Protein AF-A0A6C0HQ20-F1 (afdb_monomer_lite)

pLDDT: mean 81.72, std 22.56, range [28.77, 98.88]

Sequence (302 aa):
MTKITQNSILTSFTATTRLIIRKCNPKLLNVNNTPVKNVFDSSWETRLKELSATNFNYHPNKRNLKECRTIQLSEIATRNGNNWDLIGNQTIAACCLLIIPPGQFLLIGSGGLTLTNKGTITNNGNIINYGTITNNSGGTITNNGNIDNNSGTGGIYNNPGGTINNNGTIGNYIILSNIGFINIPLGGSIYNTATGSITNLSGGNIYINGGFINNASGATIVNNSGGLIYNSGGNITNNVGGNITNNVGGTIYIYAGGNITNKSSIANNSVIYNGGVACGTGNITGTGTINVAAVSGCPNPK

Radius of gyration: 25.72 Å; chains: 1; bounding box: 44×55×88 Å

Foldseek 3Di:
DDDDDPVVVQPPDDPVNLVVCCVPPVVQADPVSGGDPPPDDPVVVVVVVVVVCVVPPDDVPDPDDPDQEEDELVNQFDDDPQAGEGPAAEEQAANYEYEAAASGEYEQDQPQHEYEFQYEYEYPYEYEDQHEYEFEANGEYEACEEYEQAHHPYGYAQYDNGEYEFLAEYEFQAEDEFLYEYEAAANGEYEQDQHGEYEFEANGEYEYHNGEYEFYANGEYEFDANGEYEFANHEYEQAANGEYEDAANGEYEFANNYEYEHAEEYHYNYAYEAEDPVGHGGYYDYDYDYPDDHDYDDDDDD

Structure (mmCIF, N/CA/C/O backbone):
data_AF-A0A6C0HQ20-F1
#
_entry.id   AF-A0A6C0HQ20-F1
#
loop_
_atom_site.group_PDB
_atom_site.id
_atom_site.type_symbol
_atom_site.label_atom_id
_atom_site.label_alt_id
_atom_site.label_comp_id
_atom_site.label_asym_id
_atom_site.label_entity_id
_atom_site.label_seq_id
_atom_site.pdbx_PDB_ins_code
_atom_site.Cartn_x
_atom_site.Cartn_y
_atom_site.Cartn_z
_atom_site.occupancy
_atom_site.B_iso_or_equiv
_atom_site.auth_seq_id
_atom_site.auth_comp_id
_atom_site.auth_asym_id
_atom_site.auth_atom_id
_atom_site.pdbx_PDB_model_num
ATOM 1 N N . MET A 1 1 ? -13.199 -27.230 62.596 1.00 37.38 1 MET A N 1
ATOM 2 C CA . MET A 1 1 ? -12.650 -26.706 61.326 1.00 37.38 1 MET A CA 1
ATOM 3 C C . MET A 1 1 ? -11.627 -27.697 60.804 1.00 37.38 1 MET A C 1
ATOM 5 O O . MET A 1 1 ? -10.654 -27.985 61.489 1.00 37.38 1 MET A O 1
ATOM 9 N N . THR A 1 2 ? -11.929 -28.317 59.672 1.00 29.33 2 THR A N 1
ATOM 10 C CA . THR A 1 2 ? -11.265 -29.518 59.155 1.00 29.33 2 THR A CA 1
ATOM 11 C C . THR A 1 2 ? -9.867 -29.194 58.621 1.00 29.33 2 THR A C 1
ATOM 13 O O . THR A 1 2 ? -9.713 -28.302 57.790 1.00 29.33 2 THR A O 1
ATOM 16 N N . LYS A 1 3 ? -8.843 -29.916 59.100 1.00 29.25 3 LYS A N 1
ATOM 17 C CA . LYS A 1 3 ? -7.463 -29.866 58.589 1.00 29.25 3 LYS A CA 1
ATOM 18 C C . LYS A 1 3 ? -7.445 -30.387 57.149 1.00 29.25 3 LYS A C 1
ATOM 20 O O . LYS A 1 3 ? -7.613 -31.583 56.927 1.00 29.25 3 LYS A O 1
ATOM 25 N N . ILE A 1 4 ? -7.224 -29.499 56.186 1.00 28.77 4 ILE A N 1
ATOM 26 C CA . ILE A 1 4 ? -6.934 -29.875 54.801 1.00 28.77 4 ILE A CA 1
ATOM 27 C C . ILE A 1 4 ? -5.463 -30.314 54.752 1.00 28.77 4 ILE A C 1
ATOM 29 O O . ILE A 1 4 ? -4.562 -29.526 55.032 1.00 28.77 4 ILE A O 1
ATOM 33 N N . THR A 1 5 ? -5.206 -31.592 54.473 1.00 34.00 5 THR A N 1
ATOM 34 C CA . THR A 1 5 ? -3.851 -32.152 54.343 1.00 34.00 5 THR A CA 1
ATOM 35 C C . THR A 1 5 ? -3.289 -31.897 52.937 1.00 34.00 5 THR A C 1
ATOM 37 O O . THR A 1 5 ? -4.018 -31.973 51.944 1.00 34.00 5 THR A O 1
ATOM 40 N N . GLN A 1 6 ? -1.976 -31.630 52.845 1.00 35.94 6 GLN A N 1
ATOM 41 C CA . GLN A 1 6 ? -1.214 -31.280 51.625 1.00 35.94 6 GLN A CA 1
ATOM 42 C C . GLN A 1 6 ? -1.425 -32.212 50.412 1.00 35.94 6 GLN A C 1
ATOM 44 O O . GLN A 1 6 ? -1.190 -31.805 49.278 1.00 35.94 6 GLN A O 1
ATOM 49 N N . ASN A 1 7 ? -1.913 -33.441 50.608 1.00 35.44 7 ASN A N 1
ATOM 50 C CA . ASN A 1 7 ? -2.230 -34.359 49.508 1.00 35.44 7 ASN A CA 1
ATOM 51 C C . ASN A 1 7 ? -3.457 -33.944 48.675 1.00 35.44 7 ASN A C 1
ATOM 53 O O . ASN A 1 7 ? -3.584 -34.386 47.537 1.00 35.44 7 ASN A O 1
ATOM 57 N N . SER A 1 8 ? -4.340 -33.091 49.197 1.00 38.66 8 SER A N 1
ATOM 58 C CA . SER A 1 8 ? -5.548 -32.635 48.485 1.00 38.66 8 SER A CA 1
ATOM 59 C C . SER A 1 8 ? -5.296 -31.510 47.468 1.00 38.66 8 SER A C 1
ATOM 61 O O . SER A 1 8 ? -6.151 -31.234 46.632 1.00 38.66 8 SER A O 1
ATOM 63 N N . ILE A 1 9 ? -4.111 -30.889 47.500 1.00 41.41 9 ILE A N 1
ATOM 64 C CA . ILE A 1 9 ? -3.737 -29.761 46.628 1.00 41.41 9 ILE A CA 1
ATOM 65 C C . ILE A 1 9 ? -3.052 -30.256 45.337 1.00 41.41 9 ILE A C 1
ATOM 67 O O . ILE A 1 9 ? -3.075 -29.591 44.307 1.00 41.41 9 ILE A O 1
ATOM 71 N N . LEU A 1 10 ? -2.488 -31.470 45.341 1.00 40.34 10 LEU A N 1
ATOM 72 C CA . LEU A 1 10 ? -1.752 -32.033 44.199 1.00 40.34 10 LEU A CA 1
ATOM 73 C C . LEU A 1 10 ? -2.652 -32.607 43.089 1.00 40.34 10 LEU A C 1
ATOM 75 O O . LEU A 1 10 ? -2.209 -32.732 41.946 1.00 40.34 10 LEU A O 1
ATOM 79 N N . THR A 1 11 ? -3.910 -32.930 43.390 1.00 43.12 11 THR A N 1
ATOM 80 C CA . THR A 1 11 ? -4.875 -33.481 42.422 1.00 43.12 11 THR A CA 1
ATOM 81 C C . THR A 1 11 ? -5.750 -32.423 41.743 1.00 43.12 11 THR A C 1
ATOM 83 O O . THR A 1 11 ? -6.450 -32.754 40.789 1.00 43.12 11 THR A O 1
ATOM 86 N N . SER A 1 12 ? -5.691 -31.152 42.158 1.00 44.78 12 SER A N 1
ATOM 87 C CA . SER A 1 12 ? -6.591 -30.087 41.680 1.00 44.78 12 SER A CA 1
ATOM 88 C C . SER A 1 12 ? -6.078 -29.293 40.468 1.00 44.78 12 SER A C 1
ATOM 90 O O . SER A 1 12 ? -6.786 -28.431 39.945 1.00 44.78 12 SER A O 1
ATOM 92 N N . PHE A 1 13 ? -4.871 -29.578 39.965 1.00 50.06 13 PHE A N 1
ATOM 93 C CA . PHE A 1 13 ? -4.340 -28.873 38.796 1.00 50.06 13 PHE A CA 1
ATOM 94 C C . PHE A 1 13 ? -4.977 -29.361 37.493 1.00 50.06 13 PHE A C 1
ATOM 96 O O . PHE A 1 13 ? -4.679 -30.459 37.009 1.00 50.06 13 PHE A O 1
ATOM 103 N N . THR A 1 14 ? -5.796 -28.492 36.898 1.00 54.38 14 THR A N 1
ATOM 104 C CA . THR A 1 14 ? -6.394 -28.687 35.571 1.00 54.38 14 THR A CA 1
ATOM 105 C C . THR A 1 14 ? -5.324 -28.867 34.484 1.00 54.38 14 THR A C 1
ATOM 107 O O . THR A 1 14 ? -4.190 -28.390 34.609 1.00 54.38 14 THR A O 1
ATOM 110 N N . ALA A 1 15 ? -5.675 -29.541 33.384 1.00 47.88 15 ALA A N 1
ATOM 111 C CA . ALA A 1 15 ? -4.773 -29.760 32.246 1.00 47.88 15 ALA A CA 1
ATOM 112 C C . ALA A 1 15 ? -4.194 -28.443 31.687 1.00 47.88 15 ALA A C 1
ATOM 114 O O . ALA A 1 15 ? -3.022 -28.380 31.312 1.00 47.88 15 ALA A O 1
ATOM 115 N N . THR A 1 16 ? -4.986 -27.370 31.721 1.00 43.69 16 THR A N 1
ATOM 116 C CA . THR A 1 16 ? -4.602 -26.016 31.306 1.00 43.69 16 THR A CA 1
ATOM 117 C C . THR A 1 16 ? -3.464 -25.460 32.159 1.00 43.69 16 THR A C 1
ATOM 119 O O . THR A 1 16 ? -2.493 -24.918 31.630 1.00 43.69 16 THR A O 1
ATOM 122 N N . THR A 1 17 ? -3.516 -25.664 33.478 1.00 51.53 17 THR A N 1
ATOM 123 C CA . THR A 1 17 ? -2.473 -25.196 34.401 1.00 51.53 17 THR A CA 1
ATOM 124 C C . THR A 1 17 ? -1.148 -25.931 34.178 1.00 51.53 17 THR A C 1
ATOM 126 O O . THR A 1 17 ? -0.080 -25.321 34.240 1.00 51.53 17 THR A O 1
ATOM 129 N N . ARG A 1 18 ? -1.195 -27.221 33.818 1.00 51.09 18 ARG A N 1
ATOM 130 C CA . ARG A 1 18 ? 0.010 -28.005 33.480 1.00 51.09 18 ARG A CA 1
ATOM 131 C C . ARG A 1 18 ? 0.655 -27.550 32.167 1.00 51.09 18 ARG A C 1
ATOM 133 O O . ARG A 1 18 ? 1.880 -27.549 32.055 1.00 51.09 18 ARG A O 1
ATOM 140 N N . LEU A 1 19 ? -0.152 -27.122 31.194 1.00 44.59 19 LEU A N 1
ATOM 141 C CA . LEU A 1 19 ? 0.324 -26.624 29.900 1.00 44.59 19 LEU A CA 1
ATOM 142 C C . LEU A 1 19 ? 1.106 -25.304 30.035 1.00 44.59 19 LEU A C 1
ATOM 144 O O . LEU A 1 19 ? 2.110 -25.105 29.352 1.00 44.59 19 LEU A O 1
ATOM 148 N N . ILE A 1 20 ? 0.667 -24.427 30.942 1.00 47.91 20 ILE A N 1
ATOM 149 C CA . ILE A 1 20 ? 1.300 -23.129 31.224 1.00 47.91 20 ILE A CA 1
ATOM 150 C C . ILE A 1 20 ? 2.669 -23.326 31.890 1.00 47.91 20 ILE A C 1
ATOM 152 O O . ILE A 1 20 ? 3.664 -22.759 31.438 1.00 47.91 20 ILE A O 1
ATOM 156 N N . ILE A 1 21 ? 2.755 -24.206 32.895 1.00 47.59 21 ILE A N 1
ATOM 157 C CA . ILE A 1 21 ? 4.021 -24.536 33.578 1.00 47.59 21 ILE A CA 1
ATOM 158 C C . ILE A 1 21 ? 5.057 -25.070 32.575 1.00 47.59 21 ILE A C 1
ATOM 160 O O . ILE A 1 21 ? 6.222 -24.671 32.605 1.00 47.59 21 ILE A O 1
ATOM 164 N N . ARG A 1 22 ? 4.618 -25.909 31.626 1.00 46.38 22 ARG A N 1
ATOM 165 C CA . ARG A 1 22 ? 5.480 -26.498 30.591 1.00 46.38 22 ARG A CA 1
ATOM 166 C C . ARG A 1 22 ? 6.069 -25.460 29.626 1.00 46.38 22 ARG A C 1
ATOM 168 O O . ARG A 1 22 ? 7.190 -25.652 29.166 1.00 46.38 22 ARG A O 1
ATOM 175 N N . LYS A 1 23 ? 5.337 -24.380 29.326 1.00 43.94 23 LYS A N 1
ATOM 176 C CA . LYS A 1 23 ? 5.786 -23.308 28.416 1.00 43.94 23 LYS A CA 1
ATOM 177 C C . LYS A 1 23 ? 6.710 -22.289 29.087 1.00 43.94 23 LYS A C 1
ATOM 179 O O . LYS A 1 23 ? 7.584 -21.754 28.417 1.00 43.94 23 LYS A O 1
ATOM 184 N N . CYS A 1 24 ? 6.532 -22.028 30.382 1.00 39.62 24 CYS A N 1
ATOM 185 C CA . CYS A 1 24 ? 7.289 -20.990 31.086 1.00 39.62 24 CYS A CA 1
ATOM 186 C C . CYS A 1 24 ? 8.556 -21.512 31.786 1.00 39.62 24 CYS A C 1
ATOM 188 O O . CYS A 1 24 ? 9.543 -20.783 31.840 1.00 39.62 24 CYS A O 1
ATOM 190 N N . ASN A 1 25 ? 8.567 -22.745 32.318 1.00 43.78 25 ASN A N 1
ATOM 191 C CA . ASN A 1 25 ? 9.774 -23.342 32.908 1.00 43.78 25 ASN A CA 1
ATOM 192 C C . ASN A 1 25 ? 9.691 -24.889 32.968 1.00 43.78 25 ASN A C 1
ATOM 194 O O . ASN A 1 25 ? 9.197 -25.453 33.950 1.00 43.78 25 ASN A O 1
ATOM 198 N N . PRO A 1 26 ? 10.193 -25.607 31.946 1.00 49.03 26 PRO A N 1
ATOM 199 C CA . PRO A 1 26 ? 9.982 -27.049 31.796 1.00 49.03 26 PRO A CA 1
ATOM 200 C C . PRO A 1 26 ? 10.683 -27.918 32.855 1.00 49.03 26 PRO A C 1
ATOM 202 O O . PRO A 1 26 ? 10.339 -29.088 32.989 1.00 49.03 26 PRO A O 1
ATOM 205 N N . LYS A 1 27 ? 11.620 -27.370 33.645 1.00 45.91 27 LYS A N 1
ATOM 206 C CA . LYS A 1 27 ? 12.362 -28.111 34.688 1.00 45.91 27 LYS A CA 1
ATOM 207 C C . LYS A 1 27 ? 11.552 -28.383 35.968 1.00 45.91 27 LYS A C 1
ATOM 209 O O . LYS A 1 27 ? 12.029 -29.089 36.849 1.00 45.91 27 LYS A O 1
ATOM 214 N N . LEU A 1 28 ? 10.349 -27.816 36.086 1.00 46.31 28 LEU A N 1
ATOM 215 C CA . LEU A 1 28 ? 9.473 -27.946 37.263 1.00 46.31 28 LEU A CA 1
ATOM 216 C C . LEU A 1 28 ? 8.487 -29.122 37.175 1.00 46.31 28 LEU A C 1
ATOM 218 O O . LEU A 1 28 ? 7.753 -29.402 38.127 1.00 46.31 28 LEU A O 1
ATOM 222 N N . LEU A 1 29 ? 8.471 -29.808 36.035 1.00 50.88 29 LEU A N 1
ATOM 223 C CA . LEU A 1 29 ? 7.690 -31.012 35.799 1.00 50.88 29 LEU A CA 1
ATOM 224 C C . LEU A 1 29 ? 8.645 -32.196 35.684 1.00 50.88 29 LEU A C 1
ATOM 226 O O . LEU A 1 29 ? 9.701 -32.094 35.062 1.00 50.88 29 LEU A O 1
ATOM 230 N N . ASN A 1 30 ? 8.270 -33.331 36.269 1.00 51.59 30 ASN A N 1
ATOM 231 C CA . ASN A 1 30 ? 8.966 -34.574 35.969 1.00 51.59 30 ASN A CA 1
ATOM 232 C C . ASN A 1 30 ? 8.569 -35.097 34.577 1.00 51.59 30 ASN A C 1
ATOM 234 O O . ASN A 1 30 ? 7.665 -34.573 33.923 1.00 51.59 30 ASN A O 1
ATOM 238 N N . VAL A 1 31 ? 9.224 -36.176 34.150 1.00 50.56 31 VAL A N 1
ATOM 239 C CA . VAL A 1 31 ? 9.016 -36.821 32.841 1.00 50.56 31 VAL A CA 1
ATOM 240 C C . VAL A 1 31 ? 7.560 -37.225 32.555 1.00 50.56 31 VAL A C 1
ATOM 242 O O 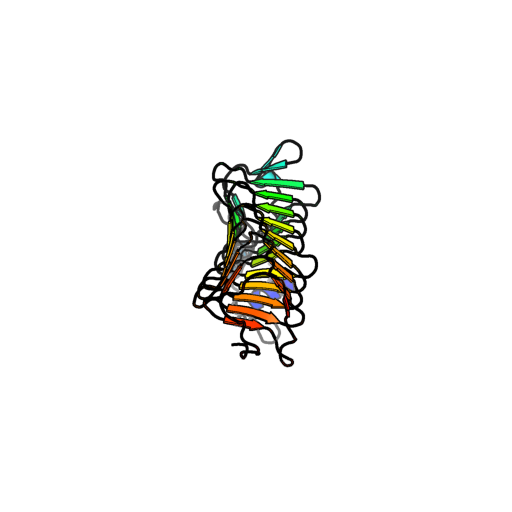. VAL A 1 31 ? 7.187 -37.360 31.395 1.00 50.56 31 VAL A O 1
ATOM 245 N N . ASN A 1 32 ? 6.715 -37.322 33.587 1.00 55.50 32 ASN A N 1
ATOM 246 C CA . ASN A 1 32 ? 5.298 -37.674 33.485 1.00 55.50 32 ASN A CA 1
ATOM 247 C C . ASN A 1 32 ? 4.358 -36.453 33.585 1.00 55.50 32 ASN A C 1
ATOM 249 O O . ASN A 1 32 ? 3.167 -36.611 33.853 1.00 55.50 32 ASN A O 1
ATOM 253 N N . ASN A 1 33 ? 4.868 -35.226 33.409 1.00 52.03 33 ASN A N 1
ATOM 254 C CA . ASN A 1 33 ? 4.114 -33.973 33.573 1.00 52.03 33 ASN A CA 1
ATOM 255 C C . ASN A 1 33 ? 3.438 -33.834 34.952 1.00 52.03 33 ASN A C 1
ATOM 257 O O . ASN A 1 33 ? 2.363 -33.232 35.073 1.00 52.03 33 ASN A O 1
ATOM 261 N N . THR A 1 34 ? 4.060 -34.382 35.997 1.00 51.69 34 THR A N 1
ATOM 262 C CA . THR A 1 34 ? 3.623 -34.175 37.384 1.00 51.69 34 THR A CA 1
ATOM 263 C C . THR A 1 34 ? 4.582 -33.226 38.113 1.00 51.69 34 THR A C 1
ATOM 265 O O . THR A 1 34 ? 5.789 -33.274 37.853 1.00 51.69 34 THR A O 1
ATOM 268 N N . PRO A 1 35 ? 4.075 -32.331 38.983 1.00 48.91 35 PRO A N 1
ATOM 269 C CA . PRO A 1 35 ? 4.916 -31.382 39.714 1.00 48.91 35 PRO A CA 1
ATOM 270 C C . PRO A 1 35 ? 5.929 -32.084 40.630 1.00 48.91 35 PRO A C 1
ATOM 272 O O . PRO A 1 35 ? 5.598 -33.069 41.294 1.00 48.91 35 PRO A O 1
ATOM 275 N N . VAL A 1 36 ? 7.165 -31.578 40.691 1.00 51.94 36 VAL A N 1
ATOM 276 C CA . VAL A 1 36 ? 8.218 -32.138 41.558 1.00 51.94 36 VAL A CA 1
ATOM 277 C C . VAL A 1 36 ? 7.929 -31.808 43.033 1.00 51.94 36 VAL A C 1
ATOM 279 O O . VAL A 1 36 ? 7.813 -30.647 43.416 1.00 51.94 36 VAL A O 1
ATOM 282 N N . LYS A 1 37 ? 7.821 -32.850 43.868 1.00 45.59 37 LYS A N 1
ATOM 283 C CA . LYS A 1 37 ? 7.153 -32.857 45.189 1.00 45.59 37 LYS A CA 1
ATOM 284 C C . LYS A 1 37 ? 7.757 -31.952 46.283 1.00 45.59 37 LYS A C 1
ATOM 286 O O . LYS A 1 37 ? 7.092 -31.727 47.283 1.00 45.59 37 LYS A O 1
ATOM 291 N N . ASN A 1 38 ? 8.963 -31.410 46.092 1.00 46.22 38 ASN A N 1
ATOM 292 C CA . ASN A 1 38 ? 9.700 -30.642 47.115 1.00 46.22 38 ASN A CA 1
ATOM 293 C C . ASN A 1 38 ? 9.902 -29.155 46.777 1.00 46.22 38 ASN A C 1
ATOM 295 O O . ASN A 1 38 ? 10.699 -28.486 47.425 1.00 46.22 38 ASN A O 1
ATOM 299 N N . VAL A 1 39 ? 9.214 -28.631 45.760 1.00 46.00 39 VAL A N 1
ATOM 300 C CA . VAL A 1 39 ? 9.390 -27.232 45.321 1.00 46.00 39 VAL A CA 1
ATOM 301 C C . VAL A 1 39 ? 8.236 -26.325 45.768 1.00 46.00 39 VAL A C 1
ATOM 303 O O . VAL A 1 39 ? 8.347 -25.113 45.654 1.00 46.00 39 VAL A O 1
ATOM 306 N N . PHE A 1 40 ? 7.152 -26.878 46.322 1.00 48.38 40 PHE A N 1
ATOM 307 C CA . PHE A 1 40 ? 5.902 -26.155 46.567 1.00 48.38 40 PHE A CA 1
ATOM 308 C C . PHE A 1 40 ? 5.589 -26.064 48.068 1.00 48.38 40 PHE A C 1
ATOM 310 O O . PHE A 1 40 ? 4.940 -26.944 48.631 1.00 48.38 40 PHE A O 1
ATOM 317 N N . ASP A 1 41 ? 6.068 -25.004 48.719 1.00 49.50 41 ASP A N 1
ATOM 318 C CA . ASP A 1 41 ? 5.632 -24.592 50.058 1.00 49.50 41 ASP A CA 1
ATOM 319 C C . ASP A 1 41 ? 4.485 -23.557 49.969 1.00 49.50 41 ASP A C 1
ATOM 321 O O . ASP A 1 41 ? 4.029 -23.196 48.881 1.00 49.50 41 ASP A O 1
ATOM 325 N N . SER A 1 42 ? 3.999 -23.049 51.106 1.00 46.34 42 SER A N 1
ATOM 326 C CA . SER A 1 42 ? 2.947 -22.018 51.144 1.00 46.34 42 SER A CA 1
ATOM 327 C C . SER A 1 42 ? 3.345 -20.695 50.472 1.00 46.34 42 SER A C 1
ATOM 329 O O . SER A 1 42 ? 2.469 -19.903 50.132 1.00 46.34 42 SER A O 1
ATOM 331 N N . SER A 1 43 ? 4.640 -20.446 50.232 1.00 47.25 43 SER A N 1
ATOM 332 C CA . SER A 1 43 ? 5.099 -19.305 49.429 1.00 47.25 43 SER A CA 1
ATOM 333 C C . SER A 1 43 ? 4.845 -19.522 47.932 1.00 47.25 43 SER A C 1
ATOM 335 O O . SER A 1 43 ? 4.719 -18.556 47.177 1.00 47.25 43 SER A O 1
ATOM 337 N N . TRP A 1 44 ? 4.696 -20.777 47.496 1.00 46.28 44 TRP A N 1
ATOM 338 C CA . TRP A 1 44 ? 4.424 -21.135 46.106 1.00 46.28 44 TRP A CA 1
ATOM 339 C C . TRP A 1 44 ? 2.975 -20.904 45.692 1.00 46.28 44 TRP A C 1
ATOM 341 O O . TRP A 1 44 ? 2.739 -20.549 44.545 1.00 46.28 44 TRP A O 1
ATOM 351 N N . GLU A 1 45 ? 2.001 -21.039 46.596 1.00 46.94 45 GLU A N 1
ATOM 352 C CA . GLU A 1 45 ? 0.622 -20.604 46.323 1.00 46.94 45 GLU A CA 1
ATOM 353 C C . GLU A 1 45 ? 0.534 -19.084 46.186 1.00 46.94 45 GLU A C 1
ATOM 355 O O . GLU A 1 45 ? -0.181 -18.588 45.317 1.00 46.94 45 GLU A O 1
ATOM 360 N N . THR A 1 46 ? 1.301 -18.342 46.987 1.00 47.09 46 THR A N 1
ATOM 361 C CA . THR A 1 46 ? 1.437 -16.886 46.851 1.00 47.09 46 THR A CA 1
ATOM 362 C C . THR A 1 46 ? 2.102 -16.535 45.524 1.00 47.09 46 THR A C 1
ATOM 364 O O . THR A 1 46 ? 1.561 -15.728 44.777 1.00 47.09 46 THR A O 1
ATOM 367 N N . ARG A 1 47 ? 3.182 -17.231 45.147 1.00 43.78 47 ARG A N 1
ATOM 368 C CA . ARG A 1 47 ? 3.838 -17.074 43.840 1.00 43.78 47 ARG A CA 1
ATOM 369 C C . ARG A 1 47 ? 2.997 -17.553 42.663 1.00 43.78 47 ARG A C 1
ATOM 371 O O . ARG A 1 47 ? 3.150 -17.003 41.587 1.00 43.78 47 ARG A O 1
ATOM 378 N N . LEU A 1 48 ? 2.110 -18.537 42.824 1.00 45.44 48 LEU A N 1
ATOM 379 C CA . LEU A 1 48 ? 1.142 -18.953 41.802 1.00 45.44 48 LEU A CA 1
ATOM 380 C C . LEU A 1 48 ? 0.003 -17.964 41.676 1.00 45.44 48 LEU A C 1
ATOM 382 O O . LEU A 1 48 ? -0.436 -17.742 40.561 1.00 45.44 48 LEU A O 1
ATOM 386 N N . LYS A 1 49 ? -0.453 -17.365 42.778 1.00 43.72 49 LYS A N 1
ATOM 387 C CA . LYS A 1 49 ? -1.399 -16.247 42.748 1.00 43.72 49 LYS A CA 1
ATOM 388 C C . LYS A 1 49 ? -0.758 -15.022 42.101 1.00 43.72 49 LYS A C 1
ATOM 390 O O . LYS A 1 49 ? -1.409 -14.375 41.292 1.00 43.72 49 LYS A O 1
ATOM 395 N N . GLU A 1 50 ? 0.525 -14.768 42.352 1.00 42.12 50 GLU A N 1
ATOM 396 C CA . GLU A 1 50 ? 1.319 -13.746 41.662 1.00 42.12 50 GLU A CA 1
ATOM 397 C C . GLU A 1 50 ? 1.603 -14.119 40.196 1.00 42.12 50 GLU A C 1
ATOM 399 O O . GLU A 1 50 ? 1.536 -13.249 39.339 1.00 42.12 50 GLU A O 1
ATOM 404 N N . LEU A 1 51 ? 1.840 -15.393 39.856 1.00 38.31 51 LEU A N 1
ATOM 405 C CA . LEU A 1 51 ? 2.056 -15.889 38.485 1.00 38.31 51 LEU A CA 1
ATOM 406 C C . LEU A 1 51 ? 0.759 -15.980 37.676 1.00 38.31 51 LEU A C 1
ATOM 408 O O . LEU A 1 51 ? 0.769 -15.748 36.471 1.00 38.31 51 LEU A O 1
ATOM 412 N N . SER A 1 52 ? -0.372 -16.271 38.316 1.00 40.22 52 SER A N 1
ATOM 413 C CA . SER A 1 52 ? -1.702 -16.172 37.718 1.00 40.22 52 SER A CA 1
ATOM 414 C C . SER A 1 52 ? -2.141 -14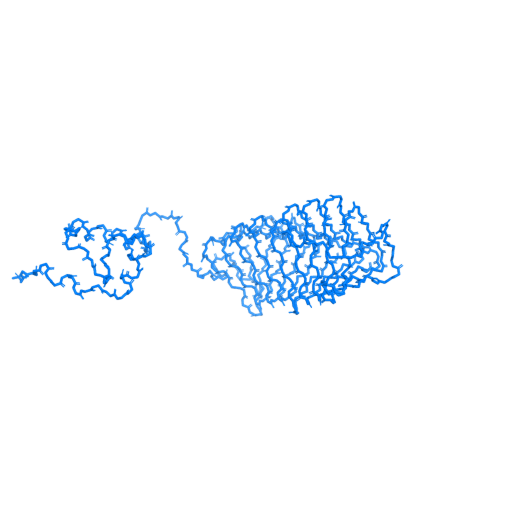.718 37.600 1.00 40.22 52 SER A C 1
ATOM 416 O O . SER A 1 52 ? -2.813 -14.394 36.635 1.00 40.22 52 SER A O 1
ATOM 418 N N . ALA A 1 53 ? -1.720 -13.834 38.513 1.00 35.88 53 ALA A N 1
ATOM 419 C CA . ALA A 1 53 ? -1.939 -12.388 38.412 1.00 35.88 53 ALA A CA 1
ATOM 420 C C . ALA A 1 53 ? -0.969 -11.690 37.440 1.00 35.88 53 ALA A C 1
ATOM 422 O O . ALA A 1 53 ? -1.255 -10.590 36.975 1.00 35.88 53 ALA A O 1
ATOM 423 N N . THR A 1 54 ? 0.161 -12.318 37.099 1.00 37.16 54 THR A N 1
ATOM 424 C CA . THR A 1 54 ? 1.095 -11.829 36.067 1.00 37.16 54 THR A CA 1
ATOM 425 C C . THR A 1 54 ? 0.879 -12.488 34.703 1.00 37.16 54 THR A C 1
ATOM 427 O O . THR A 1 54 ? 1.289 -11.913 33.700 1.00 37.16 54 THR A O 1
ATOM 430 N N . ASN A 1 55 ? 0.156 -13.616 34.626 1.00 36.53 55 ASN A N 1
ATOM 431 C CA . ASN A 1 55 ? -0.341 -14.195 33.364 1.00 36.53 55 ASN A CA 1
ATOM 432 C C . ASN A 1 55 ? -1.836 -13.936 33.084 1.00 36.53 55 ASN A C 1
ATOM 434 O O . ASN A 1 55 ? -2.306 -14.227 31.988 1.00 36.53 55 ASN A O 1
ATOM 438 N N . PHE A 1 56 ? -2.565 -13.332 34.020 1.00 36.34 56 PHE A N 1
ATOM 439 C CA . PHE A 1 56 ? -3.804 -12.590 33.796 1.00 36.34 56 PHE A CA 1
ATOM 440 C C . PHE A 1 56 ? -3.700 -11.307 34.617 1.00 36.34 56 PHE A C 1
ATOM 442 O O . PHE A 1 56 ? -3.885 -11.325 35.830 1.00 36.34 56 PHE A O 1
ATOM 449 N N . ASN A 1 57 ? -3.345 -10.203 33.958 1.00 33.91 57 ASN A N 1
ATOM 450 C CA . ASN A 1 57 ? -3.225 -8.891 34.585 1.00 33.91 57 ASN A CA 1
ATOM 451 C C . ASN A 1 57 ? -4.548 -8.486 35.257 1.00 33.91 57 ASN A C 1
ATOM 453 O O . ASN A 1 57 ? -5.426 -7.932 34.610 1.00 33.91 57 ASN A O 1
ATOM 457 N N . TYR A 1 58 ? -4.660 -8.683 36.568 1.00 30.75 58 TYR A N 1
ATOM 458 C CA . TYR A 1 58 ? -5.505 -7.844 37.411 1.00 30.75 58 TYR A CA 1
ATOM 459 C C . TYR A 1 58 ? -4.650 -7.304 38.551 1.00 30.75 58 TYR A C 1
ATOM 461 O O . TYR A 1 58 ? -4.605 -7.832 39.660 1.00 30.75 58 TYR A O 1
ATOM 469 N N . HIS A 1 59 ? -3.913 -6.241 38.235 1.00 31.58 59 HIS A N 1
ATOM 470 C CA . HIS A 1 59 ? -3.264 -5.391 39.222 1.00 31.58 59 HIS A CA 1
ATOM 471 C C . HIS A 1 59 ? -4.242 -4.250 39.539 1.00 31.58 59 HIS A C 1
ATOM 473 O O . HIS A 1 59 ? -4.481 -3.426 38.654 1.00 31.58 59 HIS A O 1
ATOM 479 N N . PRO A 1 60 ? -4.770 -4.114 40.771 1.00 35.03 60 PRO A N 1
ATOM 480 C CA . PRO A 1 60 ? -5.790 -3.104 41.060 1.00 35.03 60 PRO A CA 1
ATOM 481 C C . PRO A 1 60 ? -5.297 -1.652 40.958 1.00 35.03 60 PRO A C 1
ATOM 483 O O . PRO A 1 60 ? -6.095 -0.746 41.131 1.00 35.03 60 PRO A O 1
ATOM 486 N N . ASN A 1 61 ? -4.001 -1.404 40.709 1.00 34.91 61 ASN A N 1
ATOM 487 C CA . ASN A 1 61 ? -3.399 -0.071 40.833 1.00 34.91 61 ASN A CA 1
ATOM 488 C C . ASN A 1 61 ? -2.279 0.259 39.821 1.00 34.91 61 ASN A C 1
ATOM 490 O O . ASN A 1 61 ? -1.419 1.090 40.106 1.00 34.91 61 ASN A O 1
ATOM 494 N N . LYS A 1 62 ? -2.279 -0.323 38.611 1.00 34.66 62 LYS A N 1
ATOM 495 C CA . LYS A 1 62 ? -1.427 0.170 37.505 1.00 34.66 62 LYS A CA 1
ATOM 496 C C . LYS A 1 62 ? -2.224 0.302 36.206 1.00 34.66 62 LYS A C 1
ATOM 498 O O . LYS A 1 62 ? -2.280 -0.617 35.399 1.00 34.66 62 LYS A O 1
ATOM 503 N N . ARG A 1 63 ? -2.816 1.481 35.984 1.00 38.28 63 ARG A N 1
ATOM 504 C CA . ARG A 1 63 ? -3.253 1.917 34.647 1.00 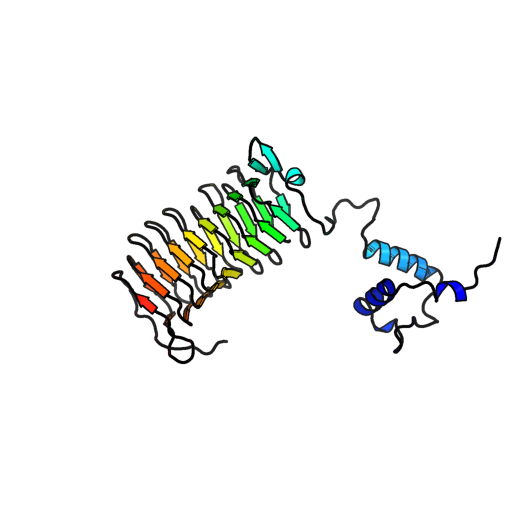38.28 63 ARG A CA 1
ATOM 505 C C . ARG A 1 63 ? -2.009 1.962 33.750 1.00 38.28 63 ARG A C 1
ATOM 507 O O . ARG A 1 63 ? -1.138 2.770 34.050 1.00 38.28 63 ARG A O 1
ATOM 514 N N . ASN A 1 64 ? -1.907 1.079 32.744 1.00 42.12 64 ASN A N 1
ATOM 515 C CA . ASN A 1 64 ? -1.124 1.214 31.486 1.00 42.12 64 ASN A CA 1
ATOM 516 C C . ASN A 1 64 ? -0.514 -0.089 30.913 1.00 42.12 64 ASN A C 1
ATOM 518 O O . ASN A 1 64 ? 0.447 -0.028 30.149 1.00 42.12 64 ASN A O 1
ATOM 522 N N . LEU A 1 65 ? -1.085 -1.267 31.172 1.00 46.84 65 LEU A N 1
ATOM 523 C CA . LEU A 1 65 ? -0.937 -2.402 30.248 1.00 46.84 65 LEU A CA 1
ATOM 524 C C . LEU A 1 65 ? -2.277 -2.584 29.534 1.00 46.84 65 LEU A C 1
ATOM 526 O O . LEU A 1 65 ? -3.240 -3.052 30.131 1.00 46.84 65 LEU A O 1
ATOM 530 N N . LYS A 1 66 ? -2.366 -2.119 28.281 1.00 56.31 66 LYS A N 1
ATOM 531 C CA . LYS A 1 66 ? -3.566 -2.264 27.443 1.00 56.31 66 LYS A CA 1
ATOM 532 C C . LYS A 1 66 ? -3.742 -3.762 27.166 1.00 56.31 66 LYS A C 1
ATOM 534 O O . LYS A 1 66 ? -2.950 -4.341 26.432 1.00 56.31 66 LYS A O 1
ATOM 539 N N . GLU A 1 67 ? -4.701 -4.384 27.848 1.00 66.25 67 GLU A N 1
ATOM 540 C CA . GLU A 1 67 ? -4.993 -5.820 27.784 1.00 66.25 67 GLU A CA 1
ATOM 541 C C . GLU A 1 67 ? -5.207 -6.289 26.337 1.00 66.25 67 GLU A C 1
ATOM 543 O O . GLU A 1 67 ? -5.812 -5.575 25.535 1.00 66.25 67 GLU A O 1
ATOM 548 N N . CYS A 1 68 ? -4.724 -7.489 25.998 1.00 82.31 68 CYS A N 1
ATOM 549 C CA . CYS A 1 68 ? -4.948 -8.095 24.686 1.00 82.31 68 CYS A CA 1
ATOM 550 C C . CYS A 1 68 ? -6.446 -8.322 24.470 1.00 82.31 68 CYS A C 1
ATOM 552 O O . CYS A 1 68 ? -7.036 -9.201 25.099 1.00 82.31 68 CYS A O 1
ATOM 554 N N . ARG A 1 69 ? -7.072 -7.533 23.592 1.00 90.19 69 ARG A N 1
ATOM 555 C CA . ARG A 1 69 ? -8.511 -7.628 23.322 1.00 90.19 69 ARG A CA 1
ATOM 556 C C . ARG A 1 69 ? -8.898 -7.066 21.962 1.00 90.19 69 ARG A C 1
ATOM 558 O O . ARG A 1 69 ? -8.107 -6.409 21.284 1.00 90.19 69 ARG A O 1
ATOM 565 N N . THR A 1 70 ? -10.161 -7.281 21.611 1.00 94.06 70 THR A N 1
ATOM 566 C CA . THR A 1 70 ? -10.798 -6.579 20.495 1.00 94.06 70 THR A CA 1
ATOM 567 C C . THR A 1 70 ? -11.184 -5.162 20.929 1.00 94.06 70 THR A C 1
ATOM 569 O O . THR A 1 70 ? -11.749 -4.971 22.009 1.00 94.06 70 THR A O 1
ATOM 572 N N . ILE A 1 71 ? -10.850 -4.182 20.096 1.00 93.38 71 ILE A N 1
ATOM 573 C CA . ILE A 1 71 ? -11.181 -2.765 20.232 1.00 93.38 71 ILE A CA 1
ATOM 574 C C . ILE A 1 71 ? -12.384 -2.490 19.331 1.00 93.38 71 ILE A C 1
ATOM 576 O O . ILE A 1 71 ? -12.334 -2.746 18.126 1.00 93.38 71 ILE A O 1
ATOM 580 N N . GLN A 1 72 ? -13.458 -1.973 19.916 1.00 93.25 72 GLN A N 1
ATOM 581 C CA . GLN A 1 72 ? -14.633 -1.513 19.185 1.00 93.25 72 GLN A CA 1
ATOM 582 C C . GLN A 1 72 ? -14.383 -0.121 18.594 1.00 93.25 72 GLN A C 1
ATOM 584 O O . GLN A 1 72 ? -13.651 0.687 19.167 1.00 93.25 72 GLN A O 1
ATOM 589 N N . LEU A 1 73 ? -15.035 0.192 17.470 1.00 95.81 73 LEU A N 1
ATOM 590 C CA . LEU A 1 73 ? -14.910 1.504 16.819 1.00 95.81 73 LEU A CA 1
ATOM 591 C C . LEU A 1 73 ? -15.267 2.661 17.762 1.00 95.81 73 LEU A C 1
ATOM 593 O O . LEU A 1 73 ? -14.547 3.654 17.803 1.00 95.81 73 LEU A O 1
ATOM 597 N N . SER A 1 74 ? -16.296 2.491 18.595 1.00 95.44 74 SER A N 1
ATOM 598 C CA . SER A 1 74 ? -16.732 3.490 19.581 1.00 95.44 74 SER A CA 1
ATOM 599 C C . SER A 1 74 ? -15.703 3.820 20.660 1.00 95.44 74 SER A C 1
ATOM 601 O O . SER A 1 74 ? -15.882 4.781 21.399 1.00 95.44 74 SER A O 1
ATOM 603 N N . GLU A 1 75 ? -14.641 3.027 20.793 1.00 95.19 75 GLU A N 1
ATOM 604 C CA . GLU A 1 75 ? -13.568 3.293 21.754 1.00 95.19 75 GLU A CA 1
ATOM 605 C C . GLU A 1 75 ? -12.497 4.234 21.201 1.00 95.19 75 GLU A C 1
ATOM 607 O O . GLU A 1 75 ? -11.710 4.791 21.965 1.00 95.19 75 GLU A O 1
ATOM 612 N N . ILE A 1 76 ? -12.430 4.376 19.877 1.00 96.38 76 ILE A N 1
ATOM 613 C CA . ILE A 1 76 ? -11.387 5.142 19.185 1.00 96.38 76 ILE A CA 1
ATOM 614 C C . ILE A 1 76 ? -11.955 6.239 18.281 1.00 96.38 76 ILE A C 1
ATOM 616 O O . ILE A 1 76 ? -11.196 7.061 17.767 1.00 96.38 76 ILE A O 1
ATOM 620 N N . ALA A 1 77 ? -13.268 6.243 18.069 1.00 97.75 77 ALA A N 1
ATOM 621 C CA . ALA A 1 77 ? -13.957 7.112 17.137 1.00 97.75 77 ALA A CA 1
ATOM 622 C C . ALA A 1 77 ? -15.365 7.469 17.642 1.00 97.75 77 ALA A C 1
ATOM 624 O O . ALA A 1 77 ? -16.011 6.683 18.339 1.00 97.75 77 ALA A O 1
ATOM 625 N N . THR A 1 78 ? -15.856 8.641 17.245 1.00 97.62 78 THR A N 1
ATOM 626 C CA . THR A 1 78 ? -17.229 9.093 17.494 1.00 97.62 78 THR A CA 1
ATOM 627 C C . THR A 1 78 ? -18.055 8.857 16.243 1.00 97.62 78 THR A C 1
ATOM 629 O O . THR A 1 78 ? -17.619 9.151 15.133 1.00 97.62 78 THR A O 1
ATOM 632 N N . ARG A 1 79 ? -19.270 8.335 16.407 1.00 97.06 79 ARG A N 1
ATOM 633 C CA . ARG A 1 79 ? -20.176 8.135 15.279 1.00 97.06 79 ARG A CA 1
ATOM 634 C C . ARG A 1 79 ? -20.730 9.477 14.789 1.00 97.06 79 ARG A C 1
ATOM 636 O O . ARG A 1 79 ? -21.367 10.190 15.560 1.00 97.06 79 ARG A O 1
ATOM 643 N N . ASN A 1 80 ? -20.532 9.775 13.510 1.00 94.50 80 ASN A N 1
ATOM 644 C CA . ASN A 1 80 ? -21.027 10.961 12.820 1.00 94.50 80 ASN A CA 1
ATOM 645 C C . ASN A 1 80 ? -21.713 10.542 11.510 1.00 94.50 80 ASN A C 1
ATOM 647 O O . ASN A 1 80 ? -21.070 10.222 10.508 1.00 94.50 80 ASN A O 1
ATOM 651 N N . GLY A 1 81 ? -23.045 10.459 11.541 1.00 92.25 81 GLY A N 1
ATOM 652 C CA . GLY A 1 81 ? -23.822 9.868 10.451 1.00 92.25 81 GLY A CA 1
ATOM 653 C C . GLY A 1 81 ? -23.422 8.409 10.191 1.00 92.25 81 GLY A C 1
ATOM 654 O O . GLY A 1 81 ? -23.546 7.550 11.071 1.00 92.25 81 GLY A O 1
ATOM 655 N N . ASN A 1 82 ? -22.937 8.139 8.977 1.00 89.69 82 ASN A N 1
ATOM 656 C CA . ASN A 1 82 ? -22.462 6.815 8.554 1.00 89.69 82 ASN A CA 1
ATOM 657 C C . ASN A 1 82 ? -20.983 6.557 8.887 1.00 89.69 82 ASN A C 1
ATOM 659 O O . ASN A 1 82 ? -20.517 5.426 8.733 1.00 89.69 82 ASN A O 1
ATOM 663 N N . ASN A 1 83 ? -20.262 7.578 9.355 1.00 95.19 83 ASN A N 1
ATOM 664 C CA . ASN A 1 83 ? -18.835 7.504 9.629 1.00 95.19 83 ASN A CA 1
ATOM 665 C C . ASN A 1 83 ? -18.559 7.328 11.124 1.00 95.19 83 ASN A C 1
ATOM 667 O O . ASN A 1 83 ? -19.319 7.765 11.990 1.00 95.19 83 ASN A O 1
ATOM 671 N N . TRP A 1 84 ? -17.433 6.695 11.418 1.00 98.25 84 TRP A N 1
ATOM 672 C CA . TRP A 1 84 ? -16.757 6.703 12.702 1.00 98.25 84 TRP A CA 1
ATOM 673 C C . TRP A 1 84 ? -15.558 7.635 12.579 1.00 98.25 84 TRP A C 1
ATOM 675 O O . TRP A 1 84 ? -14.546 7.266 11.988 1.00 98.25 84 TRP A O 1
ATOM 685 N N . ASP A 1 85 ? -15.672 8.836 13.126 1.00 97.81 85 ASP A N 1
ATOM 686 C CA . ASP A 1 85 ? -14.640 9.865 13.046 1.00 97.81 85 ASP A CA 1
ATOM 687 C C . ASP A 1 85 ? -13.642 9.674 14.192 1.00 97.81 85 ASP A C 1
ATOM 689 O O . ASP A 1 85 ? -14.018 9.699 15.367 1.00 97.81 85 ASP A O 1
ATOM 693 N N . LEU A 1 86 ? -12.366 9.458 13.869 1.00 97.44 86 LEU A N 1
ATOM 694 C CA . LEU A 1 86 ? -11.318 9.220 14.864 1.00 97.44 86 LEU A CA 1
ATOM 695 C C . LEU A 1 86 ? -11.211 10.405 15.848 1.00 97.44 86 LEU A C 1
ATOM 697 O O . LEU A 1 86 ? -11.008 11.543 15.432 1.00 97.44 86 LEU A O 1
ATOM 701 N N . ILE A 1 87 ? -11.292 10.150 17.159 1.00 95.06 87 ILE A N 1
ATOM 702 C CA . ILE A 1 87 ? 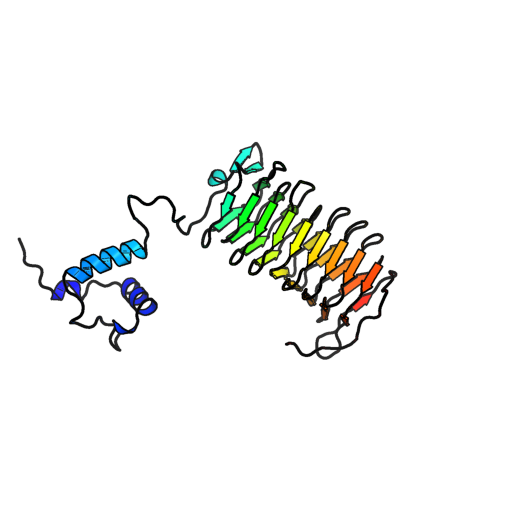-11.372 11.215 18.193 1.00 95.06 87 ILE A CA 1
ATOM 703 C C . ILE A 1 87 ? -10.018 11.800 18.622 1.00 95.06 87 ILE A C 1
ATOM 705 O O . ILE A 1 87 ? -9.923 12.499 19.628 1.00 95.06 87 ILE A O 1
ATOM 709 N N . GLY A 1 88 ? -8.943 11.471 17.910 1.00 96.06 88 GLY A N 1
ATOM 710 C CA . GLY A 1 88 ? -7.580 11.860 18.260 1.00 96.06 88 GLY A CA 1
ATOM 711 C C . GLY A 1 88 ? -6.555 10.876 17.711 1.00 96.06 88 GLY A C 1
ATOM 712 O O . GLY A 1 88 ? -6.894 9.960 16.966 1.00 96.06 88 GLY A O 1
ATOM 713 N N . ASN A 1 89 ? -5.292 11.041 18.102 1.00 96.94 89 ASN A N 1
ATOM 714 C CA . ASN A 1 89 ? -4.257 10.063 17.775 1.00 96.94 89 ASN A CA 1
ATOM 715 C C . ASN A 1 89 ? -4.506 8.767 18.547 1.00 96.94 89 ASN A C 1
ATOM 717 O O . ASN A 1 89 ? -4.568 8.768 19.777 1.00 96.94 89 ASN A O 1
ATOM 721 N N . GLN A 1 90 ? -4.632 7.658 17.825 1.00 97.31 90 GLN A N 1
ATOM 722 C CA . GLN A 1 90 ? -4.988 6.363 18.394 1.00 97.31 90 GLN A CA 1
ATOM 723 C C . GLN A 1 90 ? -3.872 5.354 18.176 1.00 97.31 90 GLN A C 1
ATOM 725 O O . GLN A 1 90 ? -3.203 5.342 17.145 1.00 97.31 90 GLN A O 1
ATOM 730 N N . THR A 1 91 ? -3.670 4.482 19.163 1.00 96.50 91 THR A N 1
ATOM 731 C CA . THR A 1 91 ? -2.748 3.349 19.047 1.00 96.50 91 THR A CA 1
ATOM 732 C C . THR A 1 91 ? -3.477 2.040 19.309 1.00 96.50 91 THR A C 1
ATOM 734 O O . THR A 1 91 ? -3.979 1.788 20.414 1.00 96.50 91 THR A O 1
ATOM 737 N N . ILE A 1 92 ? -3.477 1.176 18.300 1.00 96.69 92 ILE A N 1
ATOM 738 C CA . ILE A 1 92 ? -3.802 -0.240 18.438 1.00 96.69 92 ILE A CA 1
ATOM 739 C C . ILE A 1 92 ? -2.538 -0.906 18.970 1.00 96.69 92 ILE A C 1
ATOM 741 O O . ILE A 1 92 ? -1.543 -1.040 18.258 1.00 96.69 92 ILE A O 1
ATOM 745 N N . ALA A 1 93 ? -2.535 -1.210 20.268 1.00 94.44 93 ALA A N 1
ATOM 746 C CA . ALA A 1 93 ? -1.374 -1.797 20.924 1.00 94.44 93 ALA A CA 1
ATOM 747 C C . ALA A 1 93 ? -1.087 -3.200 20.375 1.00 94.44 93 ALA A C 1
ATOM 749 O O . ALA A 1 93 ? -1.948 -3.820 19.747 1.00 94.44 93 ALA A O 1
ATOM 750 N N . ALA A 1 94 ? 0.120 -3.704 20.643 1.00 90.25 94 ALA A N 1
ATOM 751 C CA . ALA A 1 94 ? 0.447 -5.103 20.388 1.00 90.25 94 ALA A CA 1
ATOM 752 C C . ALA A 1 94 ? -0.634 -6.019 20.978 1.00 90.25 94 ALA A C 1
ATOM 754 O O . ALA A 1 94 ? -1.269 -5.642 21.960 1.00 90.25 94 ALA A O 1
ATOM 755 N N . CYS A 1 95 ? -0.870 -7.164 20.332 1.00 88.81 95 CYS A N 1
ATOM 756 C CA . CYS A 1 95 ? -1.929 -8.145 20.622 1.00 88.81 95 CYS A CA 1
ATOM 757 C C . CYS A 1 95 ? -3.394 -7.651 20.596 1.00 88.81 95 CYS A C 1
ATOM 759 O O . CYS A 1 95 ? -4.295 -8.473 20.759 1.00 88.81 95 CYS A O 1
ATOM 761 N N . CYS A 1 96 ? -3.669 -6.359 20.378 1.00 94.12 96 CYS A N 1
ATOM 762 C CA . CYS A 1 96 ? -5.037 -5.865 20.209 1.00 94.12 96 CYS A CA 1
ATOM 763 C C . CYS A 1 96 ? -5.537 -6.065 18.773 1.00 94.12 96 CYS A C 1
ATOM 765 O O . CYS A 1 96 ? -4.750 -6.009 17.828 1.00 94.12 96 CYS A O 1
ATOM 767 N N . LEU A 1 97 ? -6.853 -6.213 18.616 1.00 96.62 97 LEU A N 1
ATOM 768 C CA . LEU A 1 97 ? -7.529 -6.346 17.325 1.00 96.62 97 LEU A CA 1
ATOM 769 C C . LEU A 1 97 ? -8.549 -5.218 17.134 1.00 96.62 97 LEU A C 1
ATOM 771 O O . LEU A 1 97 ? -9.499 -5.124 17.898 1.00 96.62 97 LEU A O 1
ATOM 775 N N . LEU A 1 98 ? -8.397 -4.392 16.103 1.00 98.00 98 LEU A N 1
ATOM 776 C CA . LEU A 1 98 ? -9.444 -3.488 15.625 1.00 98.00 98 LEU A CA 1
ATOM 777 C C . LEU A 1 98 ? -10.140 -4.123 14.421 1.00 98.00 98 LEU A C 1
ATOM 779 O O . LEU A 1 98 ? -9.470 -4.532 13.473 1.00 98.00 98 LEU A O 1
ATOM 783 N N . ILE A 1 99 ? -11.471 -4.164 14.433 1.00 97.06 99 ILE A N 1
ATOM 784 C CA . ILE A 1 99 ? -12.271 -4.613 13.289 1.00 97.06 99 ILE A CA 1
ATOM 785 C C . ILE A 1 99 ? -13.083 -3.429 12.773 1.00 97.06 99 ILE A C 1
ATOM 787 O O . ILE A 1 99 ? -13.819 -2.811 13.540 1.00 97.06 99 ILE A O 1
ATOM 791 N N . ILE A 1 100 ? -12.978 -3.149 11.475 1.00 98.19 100 ILE A N 1
ATOM 792 C CA . ILE A 1 100 ? -13.903 -2.276 10.750 1.00 98.19 100 ILE A CA 1
ATOM 793 C C . ILE A 1 100 ? -14.894 -3.205 10.033 1.00 98.19 100 ILE A C 1
ATOM 795 O O . ILE A 1 100 ? -14.490 -3.890 9.088 1.00 98.19 100 ILE A O 1
ATOM 799 N N . PRO A 1 101 ? -16.155 -3.316 10.493 1.00 96.94 101 PRO A N 1
ATOM 800 C CA . PRO A 1 101 ? -17.128 -4.235 9.903 1.00 96.94 101 PRO A CA 1
ATOM 801 C C . PRO A 1 101 ? -17.559 -3.829 8.483 1.00 96.94 101 PRO A C 1
ATOM 803 O O . PRO A 1 101 ? -17.448 -2.653 8.128 1.00 96.94 101 PRO A O 1
ATOM 806 N N . PRO A 1 102 ? -18.127 -4.761 7.691 1.00 96.81 102 PRO A N 1
ATOM 807 C CA . PRO A 1 102 ? -18.745 -4.431 6.408 1.00 96.81 102 PRO A CA 1
ATOM 808 C C . PRO A 1 102 ? -19.778 -3.305 6.530 1.00 96.81 102 PRO A C 1
ATOM 810 O O . PRO A 1 102 ? -20.539 -3.245 7.496 1.00 96.81 102 PRO A O 1
ATOM 813 N N . GLY A 1 103 ? -19.795 -2.404 5.546 1.00 94.69 103 GLY A N 1
ATOM 814 C CA . GLY A 1 103 ? -20.714 -1.261 5.498 1.00 94.69 103 GLY A CA 1
ATOM 815 C C . GLY A 1 103 ? -20.406 -0.122 6.479 1.00 94.69 103 GLY A C 1
ATOM 816 O O . GLY A 1 103 ? -21.090 0.896 6.439 1.00 94.69 103 GLY A O 1
ATOM 817 N N . GLN A 1 104 ? -19.393 -0.258 7.342 1.00 97.00 104 GLN A N 1
ATOM 818 C CA . GLN A 1 104 ? -18.935 0.823 8.219 1.00 97.00 104 GLN A CA 1
ATOM 819 C C . GLN A 1 104 ? -17.800 1.616 7.566 1.00 97.00 104 GLN A C 1
ATOM 821 O O . GLN A 1 104 ? -17.029 1.078 6.766 1.00 97.00 104 GLN A O 1
ATOM 826 N N . PHE A 1 105 ? -17.689 2.887 7.949 1.00 97.94 105 PHE A N 1
ATOM 827 C CA . PHE A 1 105 ? -16.655 3.808 7.485 1.00 97.94 105 PHE A CA 1
ATOM 828 C C . PHE A 1 105 ? -15.871 4.326 8.688 1.00 97.94 105 PHE A C 1
ATOM 830 O O . PHE A 1 105 ? -16.460 4.927 9.579 1.00 97.94 105 PHE A O 1
ATOM 837 N N . LEU A 1 106 ? -14.560 4.100 8.735 1.00 98.44 106 LEU A N 1
ATOM 838 C CA . LEU A 1 106 ? -13.654 4.744 9.688 1.00 98.44 106 LEU A CA 1
ATOM 839 C C . LEU A 1 106 ? -12.987 5.935 8.997 1.00 98.44 106 LEU A C 1
ATOM 841 O O . LEU A 1 106 ? -12.241 5.744 8.038 1.00 98.44 106 LEU A O 1
ATOM 845 N N . LEU A 1 107 ? -13.234 7.146 9.490 1.00 97.50 107 LEU A N 1
ATOM 846 C CA . LEU A 1 107 ? -12.637 8.377 8.985 1.00 97.50 107 LEU A CA 1
ATOM 847 C C . LEU A 1 107 ? -11.456 8.795 9.867 1.00 97.50 107 LEU A C 1
ATOM 849 O O . LEU A 1 107 ? -11.613 9.081 11.055 1.00 97.50 107 LEU A O 1
ATOM 853 N N . ILE A 1 108 ? -10.272 8.893 9.267 1.00 97.50 108 ILE A N 1
ATOM 854 C CA . ILE A 1 108 ? -9.084 9.497 9.878 1.00 97.50 108 ILE A CA 1
ATOM 855 C C . ILE A 1 108 ? -8.933 10.892 9.268 1.00 97.50 108 ILE A C 1
ATOM 857 O O . ILE A 1 108 ? -8.543 11.028 8.111 1.00 97.50 108 ILE A O 1
ATOM 861 N N . GLY A 1 109 ? -9.300 11.928 10.022 1.00 94.50 109 GLY A N 1
ATOM 862 C CA . GLY A 1 109 ? -9.344 13.311 9.533 1.00 94.50 109 GLY A CA 1
ATOM 863 C C . GLY A 1 109 ? -7.973 13.937 9.228 1.00 94.50 109 GLY A C 1
ATOM 864 O O . GLY A 1 109 ? -6.942 13.509 9.742 1.00 94.50 109 GLY A O 1
ATOM 865 N N . SER A 1 110 ? -7.975 15.011 8.430 1.00 87.50 110 SER A N 1
ATOM 866 C CA . SER A 1 110 ? -6.781 15.726 7.934 1.00 87.50 110 SER A CA 1
ATOM 867 C C . SER A 1 110 ? -6.022 16.563 8.975 1.00 87.50 110 SER A C 1
ATOM 869 O O . SER A 1 110 ? -4.941 17.074 8.677 1.00 87.50 110 SER A O 1
ATOM 871 N N . GLY A 1 111 ? -6.545 16.688 10.200 1.00 85.62 111 GLY A N 1
ATOM 872 C CA . GLY A 1 111 ? -5.979 17.489 11.297 1.00 85.62 111 GLY A CA 1
ATOM 873 C C . GLY A 1 111 ? -4.727 16.900 11.962 1.00 85.62 111 GLY A C 1
ATOM 874 O O . GLY A 1 111 ? -4.563 17.038 13.170 1.00 85.62 111 GLY A O 1
ATOM 875 N N . GLY A 1 112 ? -3.879 16.191 11.209 1.00 87.38 112 GLY A N 1
ATOM 876 C CA . GLY A 1 112 ? -2.696 15.496 11.735 1.00 87.38 112 GLY A CA 1
ATOM 877 C C . GLY A 1 112 ? -3.022 14.239 12.548 1.00 87.38 112 GLY A C 1
ATOM 878 O O . GLY A 1 112 ? -2.173 13.748 13.295 1.00 87.38 112 GLY A O 1
ATOM 879 N N . LEU A 1 113 ? -4.249 13.719 12.426 1.00 95.88 113 LEU A N 1
ATOM 880 C CA . LEU A 1 113 ? -4.673 12.526 13.147 1.00 95.88 113 LEU A CA 1
ATOM 881 C C . LEU A 1 113 ? -3.904 11.300 12.663 1.00 95.88 113 LEU A C 1
ATOM 883 O O . LEU A 1 113 ? -3.744 11.076 11.465 1.00 95.88 113 LEU A O 1
ATOM 887 N N . THR A 1 114 ? -3.446 10.493 13.613 1.00 97.50 114 THR A N 1
ATOM 888 C CA . THR A 1 114 ? -2.656 9.292 13.351 1.00 97.50 114 THR A CA 1
ATOM 889 C C . THR A 1 114 ? -3.307 8.065 13.975 1.00 97.50 114 THR A C 1
ATOM 891 O O . THR A 1 114 ? -3.511 8.011 15.191 1.00 97.50 114 THR A O 1
ATOM 894 N N . LEU A 1 115 ? -3.547 7.039 13.159 1.00 98.25 115 LEU A N 1
ATOM 895 C CA . LEU A 1 115 ? -3.849 5.687 13.613 1.00 98.25 115 LEU A CA 1
ATOM 896 C C . LEU A 1 115 ? -2.571 4.844 13.564 1.00 98.25 115 LEU A C 1
ATOM 898 O O . LEU A 1 115 ? -2.115 4.410 12.507 1.00 98.25 115 LEU A O 1
ATOM 902 N N . THR A 1 116 ? -1.985 4.610 14.732 1.00 98.62 116 THR A N 1
ATOM 903 C CA . THR A 1 116 ? -0.802 3.762 14.883 1.00 98.62 116 THR A CA 1
ATOM 904 C C . THR A 1 116 ? -1.212 2.322 15.155 1.00 98.62 116 THR A C 1
ATOM 906 O O . THR A 1 116 ? -1.898 2.036 16.136 1.00 98.62 116 THR A O 1
ATOM 909 N N . ASN A 1 117 ? -0.729 1.392 14.343 1.00 98.56 117 ASN A N 1
ATOM 910 C CA . ASN A 1 117 ? -0.924 -0.034 14.527 1.00 98.56 117 ASN A CA 1
ATOM 911 C C . ASN A 1 117 ? 0.362 -0.724 14.990 1.00 98.56 117 ASN A C 1
ATOM 913 O O . ASN A 1 117 ? 1.389 -0.658 14.319 1.00 98.56 117 ASN A O 1
ATOM 917 N N . LYS A 1 118 ? 0.289 -1.410 16.129 1.00 97.38 118 LYS A N 1
ATOM 918 C CA . LYS A 1 118 ? 1.272 -2.397 16.610 1.00 97.38 118 LYS A CA 1
ATOM 919 C C . LYS A 1 118 ? 0.633 -3.778 16.821 1.00 97.38 118 LYS A C 1
ATOM 921 O O . LYS A 1 118 ? 1.327 -4.709 17.212 1.00 97.38 118 LYS A O 1
ATOM 926 N N . GLY A 1 119 ? -0.685 -3.882 16.637 1.00 96.62 119 GLY A N 1
ATOM 927 C CA . GLY A 1 119 ? -1.482 -5.094 16.797 1.00 96.62 119 GLY A CA 1
ATOM 928 C C . GLY A 1 119 ? -2.056 -5.536 15.457 1.00 96.62 119 GLY A C 1
ATOM 929 O O . GLY A 1 119 ? -1.339 -5.648 14.467 1.00 96.62 119 GLY A O 1
ATOM 930 N N . THR A 1 120 ? -3.357 -5.795 15.403 1.00 98.31 120 THR A N 1
ATOM 931 C CA . THR A 1 120 ? -4.052 -6.188 14.176 1.00 98.31 120 THR A CA 1
ATOM 932 C C . THR A 1 120 ? -5.184 -5.221 13.859 1.00 98.31 120 THR A C 1
ATOM 934 O O . THR A 1 120 ? -6.016 -4.931 14.713 1.00 98.31 120 THR A O 1
ATOM 937 N N . ILE A 1 121 ? -5.247 -4.757 12.614 1.00 98.75 121 ILE A N 1
ATOM 938 C CA . ILE A 1 121 ? -6.408 -4.067 12.051 1.00 98.75 121 ILE A CA 1
ATOM 939 C C . ILE A 1 121 ? -6.980 -4.967 10.960 1.00 98.75 121 ILE A C 1
ATOM 941 O O . ILE A 1 121 ? -6.273 -5.316 10.018 1.00 98.75 121 ILE A O 1
ATOM 945 N N . THR A 1 122 ? -8.250 -5.341 11.078 1.00 98.62 122 THR A N 1
ATOM 946 C CA . THR A 1 122 ? -8.996 -6.050 10.033 1.00 98.62 122 THR A CA 1
ATOM 947 C C . THR A 1 122 ? -10.039 -5.108 9.457 1.00 98.62 122 THR A C 1
ATOM 949 O O . THR A 1 122 ? -11.018 -4.777 10.126 1.00 98.62 122 THR A O 1
ATOM 952 N N . ASN A 1 123 ? -9.831 -4.669 8.220 1.00 98.75 123 ASN A N 1
ATOM 953 C CA . ASN A 1 123 ? -10.781 -3.835 7.504 1.00 98.75 123 ASN A CA 1
ATOM 954 C C . ASN A 1 123 ? -11.654 -4.681 6.578 1.00 98.75 123 ASN A C 1
ATOM 956 O O . ASN A 1 123 ? -11.196 -5.100 5.520 1.00 98.75 123 ASN A O 1
ATOM 960 N N . ASN A 1 124 ? -12.910 -4.896 6.959 1.00 98.50 124 ASN A N 1
ATOM 961 C CA . ASN A 1 124 ? -13.936 -5.496 6.104 1.00 98.50 124 ASN A CA 1
ATOM 962 C C . ASN A 1 124 ? -14.916 -4.445 5.546 1.00 98.50 124 ASN A C 1
ATOM 964 O O . ASN A 1 124 ? -15.815 -4.798 4.788 1.00 98.50 124 ASN A O 1
ATOM 968 N N . GLY A 1 125 ? -14.779 -3.184 5.963 1.00 98.19 125 GLY A N 1
ATOM 969 C CA . GLY A 1 125 ? -15.577 -2.049 5.511 1.00 98.19 125 GLY A CA 1
ATOM 970 C C . GLY A 1 125 ? -14.716 -1.050 4.749 1.00 98.19 125 GLY A C 1
ATOM 971 O O . GLY A 1 125 ? -13.990 -1.419 3.827 1.00 98.19 125 GLY A O 1
ATOM 972 N N . ASN A 1 126 ? -14.797 0.217 5.146 1.00 98.44 126 ASN A N 1
ATOM 973 C CA . ASN A 1 126 ? -14.085 1.313 4.503 1.00 98.44 126 ASN A CA 1
ATOM 974 C C . ASN A 1 126 ? -13.228 2.066 5.523 1.00 98.44 126 ASN A C 1
ATOM 976 O O . ASN A 1 126 ? -13.712 2.441 6.593 1.00 98.44 126 ASN A O 1
ATOM 980 N N . ILE A 1 127 ? -11.976 2.344 5.172 1.00 98.56 127 ILE A N 1
ATOM 981 C CA . ILE A 1 127 ? -11.142 3.321 5.873 1.00 98.56 127 ILE A CA 1
ATOM 982 C C . ILE A 1 127 ? -10.928 4.500 4.933 1.00 98.56 127 ILE A C 1
ATOM 984 O O . ILE A 1 127 ? -10.351 4.339 3.862 1.00 98.56 127 ILE A O 1
ATOM 988 N N . ILE A 1 128 ? -11.361 5.684 5.351 1.00 97.88 128 ILE A N 1
ATOM 989 C CA . ILE A 1 128 ? -11.122 6.939 4.645 1.00 97.88 128 ILE A CA 1
ATOM 990 C C . ILE A 1 128 ? -10.006 7.661 5.394 1.00 97.88 128 ILE A C 1
ATOM 992 O O . ILE A 1 128 ? -10.214 8.179 6.494 1.00 97.88 128 ILE A O 1
ATOM 996 N N . ASN A 1 129 ? -8.806 7.672 4.824 1.00 98.06 129 ASN A N 1
ATOM 997 C CA . ASN A 1 129 ? -7.635 8.269 5.448 1.00 98.06 129 ASN A CA 1
ATOM 998 C C . ASN A 1 129 ? -7.278 9.610 4.804 1.00 98.06 129 ASN A C 1
ATOM 1000 O O . ASN A 1 129 ? -6.721 9.635 3.715 1.00 98.06 129 ASN A O 1
ATOM 1004 N N . TYR A 1 130 ? -7.546 10.707 5.508 1.00 97.12 130 TYR A N 1
ATOM 1005 C CA . TYR A 1 130 ? -6.978 12.033 5.231 1.00 97.12 130 TYR A CA 1
ATOM 1006 C C . TYR A 1 130 ? -5.807 12.381 6.172 1.00 97.12 130 TYR A C 1
ATOM 1008 O O . TYR A 1 130 ? -5.130 13.391 5.977 1.00 97.12 130 TYR A O 1
ATOM 1016 N N . GLY A 1 131 ? -5.598 11.588 7.225 1.00 97.19 131 GLY A N 1
ATOM 1017 C CA . GLY A 1 131 ? -4.488 11.721 8.164 1.00 97.19 131 GLY A CA 1
ATOM 1018 C C . GLY A 1 131 ? -3.386 10.704 7.875 1.00 97.19 131 GLY A C 1
ATOM 1019 O O . GLY A 1 131 ? -2.994 10.487 6.727 1.00 97.19 131 GLY A O 1
ATOM 1020 N N . THR A 1 132 ? -2.886 10.066 8.931 1.00 98.06 132 THR A N 1
ATOM 1021 C CA . THR A 1 132 ? -1.786 9.102 8.858 1.00 98.06 132 THR A CA 1
ATOM 1022 C C . THR A 1 132 ? -2.202 7.736 9.391 1.00 98.06 132 THR A C 1
ATOM 1024 O O . THR A 1 132 ? -2.714 7.617 10.505 1.00 98.06 132 THR A O 1
ATOM 1027 N N . ILE A 1 133 ? -1.887 6.681 8.643 1.00 98.62 133 ILE A N 1
ATOM 1028 C CA . ILE A 1 133 ? -1.887 5.304 9.143 1.00 98.62 133 ILE A CA 1
ATOM 1029 C C . ILE A 1 133 ? -0.439 4.843 9.237 1.00 98.62 133 ILE A C 1
ATOM 1031 O O . ILE A 1 133 ? 0.266 4.781 8.231 1.00 98.62 133 ILE A O 1
ATOM 1035 N N . THR A 1 134 ? -0.009 4.461 10.436 1.00 98.62 134 THR A N 1
ATOM 1036 C CA . THR A 1 134 ? 1.346 3.948 10.668 1.00 98.62 134 THR A CA 1
ATOM 1037 C C . THR A 1 134 ? 1.272 2.500 11.110 1.00 98.62 134 THR A C 1
ATOM 1039 O O . THR A 1 134 ? 0.839 2.215 12.226 1.00 98.62 134 THR A O 1
ATOM 1042 N N . ASN A 1 135 ? 1.732 1.578 10.272 1.00 98.81 135 ASN A N 1
ATOM 1043 C CA . ASN A 1 135 ? 1.832 0.165 10.604 1.00 98.81 135 ASN A CA 1
ATOM 1044 C C . ASN A 1 135 ? 3.255 -0.167 11.058 1.00 98.81 135 ASN A C 1
ATOM 1046 O O . ASN A 1 135 ? 4.177 -0.213 10.249 1.00 98.81 135 ASN A O 1
ATOM 1050 N N . ASN A 1 136 ? 3.444 -0.338 12.363 1.00 98.12 136 ASN A N 1
ATOM 1051 C CA . ASN A 1 136 ? 4.751 -0.563 12.978 1.00 98.12 136 ASN A CA 1
ATOM 1052 C C . ASN A 1 136 ? 5.118 -2.047 13.052 1.00 98.12 136 ASN A C 1
ATOM 1054 O O . ASN A 1 136 ? 4.302 -2.913 12.757 1.00 98.12 136 ASN A O 1
ATOM 1058 N N . SER A 1 137 ? 6.345 -2.330 13.497 1.00 96.62 137 SER A N 1
ATOM 1059 C CA . SER A 1 137 ? 6.829 -3.690 13.753 1.00 96.62 137 SER A CA 1
ATOM 1060 C C . SER A 1 137 ? 5.839 -4.517 14.582 1.00 96.62 137 SER A C 1
ATOM 1062 O O . SER A 1 137 ? 5.351 -4.053 15.618 1.00 96.62 137 SER A O 1
ATOM 1064 N N . GLY A 1 138 ? 5.523 -5.723 14.100 1.00 92.50 138 GLY A N 1
ATOM 1065 C CA . GLY A 1 138 ? 4.513 -6.619 14.679 1.00 92.50 138 GLY A CA 1
ATOM 1066 C C . GLY A 1 138 ? 3.064 -6.249 14.335 1.00 92.50 138 GLY A C 1
ATOM 1067 O O . GLY A 1 138 ? 2.156 -7.048 14.559 1.00 92.50 138 GLY A O 1
ATOM 1068 N N . GLY A 1 139 ? 2.844 -5.068 13.756 1.00 98.06 139 GLY A N 1
ATOM 1069 C CA . GLY A 1 139 ? 1.562 -4.602 13.255 1.00 98.06 139 GLY A CA 1
ATOM 1070 C C . GLY A 1 139 ? 1.154 -5.321 11.971 1.00 98.06 139 GLY A C 1
ATOM 1071 O O . GLY A 1 139 ? 1.925 -5.423 11.016 1.00 98.06 139 GLY A O 1
ATOM 1072 N N . THR A 1 140 ? -0.087 -5.798 11.935 1.00 98.81 140 THR A N 1
ATOM 1073 C CA . THR A 1 140 ? -0.714 -6.371 10.739 1.00 98.81 140 THR A CA 1
ATOM 1074 C C . THR A 1 140 ? -1.959 -5.579 10.367 1.00 98.81 140 THR A C 1
ATOM 1076 O O . THR A 1 140 ? -2.854 -5.407 11.195 1.00 98.81 140 THR A O 1
ATOM 1079 N N . ILE A 1 141 ? -2.042 -5.129 9.119 1.00 98.88 141 ILE A N 1
ATOM 1080 C CA . ILE A 1 141 ? -3.271 -4.612 8.516 1.00 98.88 141 ILE A CA 1
ATOM 1081 C C . ILE A 1 141 ? -3.747 -5.648 7.503 1.00 98.88 141 ILE A C 1
ATOM 1083 O O . ILE A 1 141 ? -3.037 -5.952 6.550 1.00 98.88 141 ILE A O 1
ATOM 1087 N N . THR A 1 142 ? -4.944 -6.186 7.702 1.00 98.81 142 THR A N 1
ATOM 1088 C CA . THR A 1 142 ? -5.626 -7.037 6.723 1.00 98.81 142 THR A CA 1
ATOM 1089 C C . THR A 1 142 ? -6.769 -6.239 6.122 1.00 98.81 142 THR A C 1
ATOM 1091 O O . THR A 1 142 ? -7.750 -5.950 6.807 1.00 98.81 142 THR A O 1
ATOM 1094 N N . ASN A 1 143 ? -6.630 -5.854 4.859 1.00 98.81 143 ASN A N 1
ATOM 1095 C CA . ASN A 1 143 ? -7.651 -5.131 4.120 1.00 98.81 143 ASN A CA 1
ATOM 1096 C C . ASN A 1 143 ? -8.436 -6.089 3.224 1.00 98.81 143 ASN A C 1
ATOM 1098 O O . ASN A 1 143 ? -7.911 -6.536 2.211 1.00 98.81 143 ASN A O 1
ATOM 1102 N N . ASN A 1 144 ? -9.683 -6.372 3.585 1.00 98.69 144 ASN A N 1
ATOM 1103 C CA . ASN A 1 144 ? -10.647 -7.118 2.773 1.00 98.69 144 ASN A CA 1
ATOM 1104 C C . ASN A 1 144 ? -11.682 -6.197 2.102 1.00 98.69 144 ASN A C 1
ATOM 1106 O O . ASN A 1 144 ? -12.376 -6.635 1.192 1.00 98.69 144 ASN A O 1
ATOM 1110 N N . GLY A 1 145 ? -11.802 -4.948 2.563 1.00 98.50 145 GLY A N 1
ATOM 1111 C CA . GLY A 1 145 ? -12.668 -3.922 1.987 1.00 98.50 145 GLY A CA 1
ATOM 1112 C C . GLY A 1 145 ? -11.873 -2.845 1.248 1.00 98.50 145 GLY A C 1
ATOM 1113 O O . GLY A 1 145 ? -10.972 -3.148 0.461 1.00 98.50 145 GLY A O 1
ATOM 1114 N N . ASN A 1 146 ? -12.192 -1.580 1.518 1.00 98.69 146 ASN A N 1
ATOM 1115 C CA . ASN A 1 146 ? -11.582 -0.426 0.861 1.00 98.69 146 ASN A CA 1
ATOM 1116 C C . ASN A 1 146 ? -10.766 0.417 1.845 1.00 98.69 146 ASN A C 1
ATOM 1118 O O . ASN A 1 146 ? -11.213 0.702 2.958 1.00 98.69 146 ASN A O 1
ATOM 1122 N N . ILE A 1 147 ? -9.581 0.852 1.419 1.00 98.75 147 ILE A N 1
ATOM 1123 C CA . ILE A 1 147 ? -8.819 1.918 2.073 1.00 98.75 147 ILE A CA 1
ATOM 1124 C C . ILE A 1 147 ? -8.592 3.025 1.048 1.00 98.75 147 ILE A C 1
ATOM 1126 O O . ILE A 1 147 ? -7.818 2.846 0.109 1.00 98.75 147 ILE A O 1
ATOM 1130 N N . ASP A 1 148 ? -9.218 4.174 1.266 1.00 98.25 148 ASP A N 1
ATOM 1131 C CA . ASP A 1 148 ? -9.004 5.378 0.472 1.00 98.25 148 ASP A CA 1
ATOM 1132 C C . ASP A 1 148 ? -7.990 6.264 1.195 1.00 98.25 148 ASP A C 1
ATOM 1134 O O . ASP A 1 148 ? -8.310 6.982 2.145 1.00 98.25 148 ASP A O 1
ATOM 1138 N N . ASN A 1 149 ? -6.735 6.178 0.766 1.00 97.94 149 ASN A N 1
ATOM 1139 C CA . ASN A 1 149 ? -5.639 7.005 1.252 1.00 97.94 149 ASN A CA 1
ATOM 1140 C C . ASN A 1 149 ? -5.647 8.347 0.517 1.00 97.94 149 ASN A C 1
ATOM 1142 O O . ASN A 1 149 ? -4.915 8.548 -0.456 1.00 97.94 149 ASN A O 1
ATOM 1146 N N . ASN A 1 150 ? -6.557 9.213 0.949 1.00 96.00 150 ASN A N 1
ATOM 1147 C CA . ASN A 1 150 ? -6.890 10.481 0.325 1.00 96.00 150 ASN A CA 1
ATOM 1148 C C . ASN A 1 150 ? -5.841 11.570 0.569 1.00 96.00 150 ASN A C 1
ATOM 1150 O O . ASN A 1 150 ? -5.004 11.492 1.464 1.00 96.00 150 ASN A O 1
ATOM 1154 N N . SER A 1 151 ? -5.928 12.628 -0.238 1.00 81.62 151 SER A N 1
ATOM 1155 C CA . SER A 1 151 ? -5.100 13.826 -0.109 1.00 81.62 151 SER A CA 1
ATOM 1156 C C . SER A 1 151 ? -5.258 14.465 1.274 1.00 81.62 151 SER A C 1
ATOM 1158 O O . SER A 1 151 ? -6.359 14.862 1.651 1.00 81.62 151 SER A O 1
ATOM 1160 N N . GLY A 1 152 ? -4.163 14.618 2.007 1.00 82.00 152 GLY A N 1
ATOM 1161 C CA . GLY A 1 152 ? -4.149 15.225 3.332 1.00 82.00 152 GLY A CA 1
ATOM 1162 C C . GLY A 1 152 ? -2.725 15.516 3.792 1.00 82.00 152 GLY A C 1
ATOM 1163 O O . GLY A 1 152 ? -1.827 15.656 2.967 1.00 82.00 152 GLY A O 1
ATOM 1164 N N . THR A 1 153 ? -2.504 15.627 5.100 1.00 82.44 153 THR A N 1
ATOM 1165 C CA . THR A 1 153 ? -1.164 15.907 5.657 1.00 82.44 153 THR A CA 1
ATOM 1166 C C . THR A 1 153 ? -0.321 14.647 5.875 1.00 82.44 153 THR A C 1
ATOM 1168 O O . THR A 1 153 ? 0.854 14.756 6.221 1.00 82.44 153 THR A O 1
ATOM 1171 N N . GLY A 1 154 ? -0.906 13.462 5.680 1.00 89.44 154 GLY A N 1
ATOM 1172 C CA . GLY A 1 154 ? -0.278 12.177 5.966 1.00 89.44 154 GLY A CA 1
ATOM 1173 C C . GLY A 1 154 ? -0.300 11.190 4.801 1.00 89.44 154 GLY A C 1
ATOM 1174 O O . GLY A 1 154 ? -0.232 11.553 3.629 1.00 89.44 154 GLY A O 1
ATOM 1175 N N . GLY A 1 155 ? -0.353 9.910 5.147 1.00 97.19 155 GLY A N 1
ATOM 1176 C CA . GLY A 1 155 ? -0.350 8.793 4.213 1.00 97.19 155 GLY A CA 1
ATOM 1177 C C . GLY A 1 155 ? -0.368 7.459 4.949 1.00 97.19 155 GLY A C 1
ATOM 1178 O O . GLY A 1 155 ? -0.573 7.403 6.165 1.00 97.19 155 GLY A O 1
ATOM 1179 N N . ILE A 1 156 ? -0.120 6.379 4.217 1.00 98.69 156 ILE A N 1
ATOM 1180 C CA . ILE A 1 156 ? 0.074 5.048 4.787 1.00 98.69 156 ILE A CA 1
ATOM 1181 C C . ILE A 1 156 ? 1.573 4.771 4.846 1.00 98.69 156 ILE A C 1
ATOM 1183 O O . ILE A 1 156 ? 2.258 4.776 3.822 1.00 98.69 156 ILE A O 1
ATOM 1187 N N . TYR A 1 157 ? 2.069 4.479 6.044 1.00 98.75 157 TYR A N 1
ATOM 1188 C CA . TYR A 1 157 ? 3.465 4.141 6.296 1.00 98.75 157 TYR A CA 1
ATOM 1189 C C . TYR A 1 157 ? 3.546 2.735 6.878 1.00 98.75 157 TYR A C 1
ATOM 1191 O O . TYR A 1 157 ? 3.148 2.495 8.020 1.00 98.75 157 TYR A O 1
ATOM 1199 N N . ASN A 1 158 ? 4.061 1.799 6.088 1.00 98.81 158 ASN A N 1
ATOM 1200 C CA . ASN A 1 158 ? 4.358 0.447 6.533 1.00 98.81 158 ASN A CA 1
ATOM 1201 C C . ASN A 1 158 ? 5.825 0.362 6.952 1.00 98.81 158 ASN A C 1
ATOM 1203 O O . ASN A 1 158 ? 6.718 0.229 6.116 1.00 98.81 158 ASN A O 1
ATOM 1207 N N . ASN A 1 159 ? 6.071 0.491 8.249 1.00 98.56 159 ASN A N 1
ATOM 1208 C CA . ASN A 1 159 ? 7.407 0.550 8.830 1.00 98.56 159 ASN A CA 1
ATOM 1209 C C . ASN A 1 159 ? 8.060 -0.845 8.903 1.00 98.56 159 ASN A C 1
ATOM 1211 O O . ASN A 1 159 ? 7.385 -1.855 8.678 1.00 98.56 159 ASN A O 1
ATOM 1215 N N . PRO A 1 160 ? 9.365 -0.939 9.231 1.00 98.44 160 PRO A N 1
ATOM 1216 C CA . PRO A 1 160 ? 10.056 -2.223 9.326 1.00 98.44 160 PRO A CA 1
ATOM 1217 C C . PRO A 1 160 ? 9.327 -3.207 10.246 1.00 98.44 160 PRO A C 1
ATOM 1219 O O . PRO A 1 160 ? 8.939 -2.860 11.364 1.00 98.44 160 PRO A O 1
ATOM 1222 N N . GLY A 1 161 ? 9.135 -4.437 9.766 1.00 96.62 161 GLY A N 1
ATOM 1223 C CA . GLY A 1 161 ? 8.389 -5.487 10.470 1.00 96.62 161 GLY A CA 1
ATOM 1224 C C . GLY A 1 161 ? 6.862 -5.319 10.467 1.00 96.62 161 GLY A C 1
ATOM 1225 O O . GLY A 1 161 ? 6.174 -6.144 11.068 1.00 96.62 161 GLY A O 1
ATOM 1226 N N . GLY A 1 162 ? 6.327 -4.273 9.833 1.00 98.50 162 GLY A N 1
ATOM 1227 C CA . GLY A 1 162 ? 4.898 -4.113 9.571 1.00 98.50 162 GLY A CA 1
ATOM 1228 C C . GLY A 1 162 ? 4.453 -4.941 8.364 1.00 98.50 162 GLY A C 1
ATOM 1229 O O . GLY A 1 162 ? 5.175 -5.059 7.370 1.00 98.50 162 GLY A O 1
ATOM 1230 N N . THR A 1 163 ? 3.259 -5.524 8.450 1.00 98.88 163 THR A N 1
ATOM 1231 C CA . THR A 1 163 ? 2.633 -6.300 7.368 1.00 98.88 163 THR A CA 1
ATOM 1232 C C . THR A 1 163 ? 1.310 -5.682 6.923 1.00 98.88 163 THR A C 1
ATOM 1234 O O . THR A 1 163 ? 0.430 -5.449 7.753 1.00 98.88 163 THR A O 1
ATOM 1237 N N . ILE A 1 164 ? 1.137 -5.472 5.618 1.00 98.88 164 ILE A N 1
ATOM 1238 C CA . ILE A 1 164 ? -0.149 -5.138 4.994 1.00 98.88 164 ILE A CA 1
ATOM 1239 C C . ILE A 1 164 ? -0.538 -6.276 4.048 1.00 98.88 164 ILE A C 1
ATOM 1241 O O . ILE A 1 164 ? 0.144 -6.521 3.059 1.00 98.88 164 ILE A O 1
ATOM 1245 N N . ASN A 1 165 ? -1.652 -6.945 4.328 1.00 98.81 165 ASN A N 1
ATOM 1246 C CA . ASN A 1 165 ? -2.281 -7.919 3.439 1.00 98.81 165 ASN A CA 1
ATOM 1247 C C . ASN A 1 165 ? -3.491 -7.264 2.779 1.00 98.81 165 ASN A C 1
ATOM 1249 O O . ASN A 1 165 ? -4.502 -7.020 3.440 1.00 98.81 165 ASN A O 1
ATOM 1253 N N . ASN A 1 166 ? -3.388 -6.956 1.493 1.00 98.81 166 ASN A N 1
ATOM 1254 C CA . ASN A 1 166 ? -4.428 -6.265 0.749 1.00 98.81 166 ASN A CA 1
ATOM 1255 C C . ASN A 1 166 ? -5.219 -7.232 -0.136 1.00 98.81 166 ASN A C 1
ATOM 1257 O O . ASN A 1 166 ? -4.913 -7.375 -1.315 1.00 98.81 166 ASN A O 1
ATOM 1261 N N . ASN A 1 167 ? -6.236 -7.876 0.434 1.00 98.56 167 ASN A N 1
ATOM 1262 C CA . ASN A 1 167 ? -7.176 -8.740 -0.288 1.00 98.56 167 ASN A CA 1
ATOM 1263 C C . ASN A 1 167 ? -8.291 -7.943 -0.994 1.00 98.56 167 ASN A C 1
ATOM 1265 O O . ASN A 1 167 ? -8.942 -8.472 -1.886 1.00 98.56 167 ASN A O 1
ATOM 1269 N N . GLY A 1 168 ? -8.530 -6.702 -0.562 1.00 98.62 168 GLY A N 1
ATOM 1270 C CA . GLY A 1 168 ? -9.494 -5.771 -1.141 1.00 98.62 168 GLY A CA 1
ATOM 1271 C C . GLY A 1 168 ? -8.819 -4.689 -1.986 1.00 98.62 168 GLY A C 1
ATOM 1272 O O . GLY A 1 168 ? -7.902 -4.959 -2.762 1.00 98.62 168 GLY A O 1
ATOM 1273 N N . THR A 1 169 ? -9.269 -3.444 -1.835 1.00 98.81 169 THR A N 1
ATOM 1274 C CA . THR A 1 169 ? -8.766 -2.301 -2.611 1.00 98.81 169 THR A CA 1
ATOM 1275 C C . THR A 1 169 ? -8.087 -1.260 -1.727 1.00 98.81 169 THR A C 1
ATOM 1277 O O . THR A 1 169 ? -8.648 -0.839 -0.717 1.00 98.81 169 THR A O 1
ATOM 1280 N N . ILE A 1 170 ? -6.906 -0.794 -2.140 1.00 98.88 170 ILE A N 1
ATOM 1281 C CA . ILE A 1 170 ? -6.296 0.448 -1.648 1.00 98.88 170 ILE A CA 1
ATOM 1282 C C . ILE A 1 170 ? -6.314 1.473 -2.787 1.00 98.88 170 ILE A C 1
ATOM 1284 O O . ILE A 1 170 ? -5.660 1.271 -3.812 1.00 98.88 170 ILE A O 1
ATOM 1288 N N . GLY A 1 171 ? -7.039 2.575 -2.608 1.00 98.69 171 GLY A N 1
ATOM 1289 C CA . GLY A 1 171 ? -6.940 3.768 -3.446 1.00 98.69 171 GLY A CA 1
ATOM 1290 C C . GLY A 1 171 ? -5.895 4.716 -2.866 1.00 98.69 171 GLY A C 1
ATOM 1291 O O . GLY A 1 171 ? -6.116 5.309 -1.816 1.00 98.69 171 GLY A O 1
ATOM 1292 N N . ASN A 1 172 ? -4.740 4.850 -3.515 1.00 98.69 172 ASN A N 1
ATOM 1293 C CA . ASN A 1 172 ? -3.661 5.724 -3.065 1.00 98.69 172 ASN A CA 1
ATOM 1294 C C . ASN A 1 172 ? -3.669 7.052 -3.826 1.00 98.69 172 ASN A C 1
ATOM 1296 O O . ASN A 1 172 ? -3.303 7.085 -4.999 1.00 98.69 172 ASN A O 1
ATOM 1300 N N . TYR A 1 173 ? -4.037 8.135 -3.142 1.00 97.75 173 TYR A N 1
ATOM 1301 C CA . TYR A 1 173 ? -4.067 9.499 -3.680 1.00 97.75 173 TYR A CA 1
ATOM 1302 C C . TYR A 1 173 ? -2.939 10.386 -3.145 1.00 97.75 173 TYR A C 1
ATOM 1304 O O . TYR A 1 173 ? -2.805 11.527 -3.581 1.00 97.75 173 TYR A O 1
ATOM 1312 N N . ILE A 1 174 ? -2.134 9.885 -2.206 1.00 96.38 174 ILE A N 1
ATOM 1313 C CA . ILE A 1 174 ? -1.001 10.618 -1.639 1.00 96.38 174 ILE A CA 1
ATOM 1314 C C . ILE A 1 174 ? 0.212 9.702 -1.487 1.00 96.38 174 ILE A C 1
ATOM 1316 O O . ILE A 1 174 ? 0.840 9.366 -2.481 1.00 96.38 174 ILE A O 1
ATOM 1320 N N . ILE A 1 175 ? 0.559 9.257 -0.285 1.00 98.06 175 ILE A N 1
ATOM 1321 C CA . ILE A 1 175 ? 1.770 8.486 -0.010 1.00 98.06 175 ILE A CA 1
ATOM 1322 C C . ILE A 1 175 ? 1.392 7.107 0.518 1.00 98.06 175 ILE A C 1
ATOM 1324 O O . ILE A 1 175 ? 0.748 6.995 1.563 1.00 98.06 175 ILE A O 1
ATOM 1328 N N . LEU A 1 176 ? 1.877 6.070 -0.162 1.00 98.75 176 LEU A N 1
ATOM 1329 C CA . LEU A 1 176 ? 2.018 4.718 0.363 1.00 98.75 176 LEU A CA 1
ATOM 1330 C C . LEU A 1 176 ? 3.515 4.399 0.437 1.00 98.75 176 LEU A C 1
ATOM 1332 O O . LEU A 1 176 ? 4.153 4.097 -0.572 1.00 98.75 176 LEU A O 1
ATOM 1336 N N . SER A 1 177 ? 4.080 4.498 1.635 1.00 98.75 177 SER A N 1
ATOM 1337 C CA . SER A 1 177 ? 5.498 4.249 1.891 1.00 98.75 177 SER A CA 1
ATOM 1338 C C . SER A 1 177 ? 5.690 2.889 2.548 1.00 98.75 177 SER A C 1
ATOM 1340 O O . SER A 1 177 ? 5.013 2.565 3.527 1.00 98.75 177 SER A O 1
ATOM 1342 N N . ASN A 1 178 ? 6.616 2.094 2.021 1.00 98.81 178 ASN A N 1
ATOM 1343 C CA . ASN A 1 178 ? 6.873 0.743 2.492 1.00 98.81 178 ASN A CA 1
ATOM 1344 C C . ASN A 1 178 ? 8.347 0.512 2.825 1.00 98.81 178 ASN A C 1
ATOM 1346 O O . ASN A 1 178 ? 9.207 0.613 1.959 1.00 98.81 178 ASN A O 1
ATOM 1350 N N . ILE A 1 179 ? 8.606 0.117 4.067 1.00 98.56 179 ILE A N 1
ATOM 1351 C CA . ILE A 1 179 ? 9.862 -0.472 4.559 1.00 98.56 179 ILE A CA 1
ATOM 1352 C C . ILE A 1 179 ? 9.604 -1.885 5.132 1.00 98.56 179 ILE A C 1
ATOM 1354 O O . ILE A 1 179 ? 10.532 -2.598 5.499 1.00 98.56 179 ILE A O 1
ATOM 1358 N N . GLY A 1 180 ? 8.333 -2.286 5.255 1.00 98.50 180 GLY A N 1
ATOM 1359 C CA . GLY A 1 180 ? 7.897 -3.600 5.720 1.00 98.50 180 GLY A CA 1
ATOM 1360 C C . GLY A 1 180 ? 7.494 -4.523 4.568 1.00 98.50 180 GLY A C 1
ATOM 1361 O O . GLY A 1 180 ? 8.098 -4.522 3.497 1.00 98.50 180 GLY A O 1
ATOM 1362 N N . PHE A 1 181 ? 6.451 -5.320 4.786 1.00 98.75 181 PHE A N 1
ATOM 1363 C CA . PHE A 1 181 ? 5.900 -6.244 3.796 1.00 98.75 181 PHE A CA 1
ATOM 1364 C C . PHE A 1 181 ? 4.485 -5.832 3.370 1.00 98.75 181 PHE A C 1
ATOM 1366 O O . PHE A 1 181 ? 3.609 -5.647 4.218 1.00 98.75 181 PHE A O 1
ATOM 1373 N N . ILE A 1 182 ? 4.255 -5.704 2.064 1.00 98.88 182 ILE A N 1
ATOM 1374 C CA . ILE A 1 182 ? 2.932 -5.530 1.455 1.00 98.88 182 ILE A CA 1
ATOM 1375 C C . ILE A 1 182 ? 2.669 -6.739 0.562 1.00 98.88 182 ILE A C 1
ATOM 1377 O O . ILE A 1 182 ? 3.444 -7.002 -0.353 1.00 98.88 182 ILE A O 1
ATOM 1381 N N . ASN A 1 183 ? 1.565 -7.440 0.796 1.00 98.75 183 ASN A N 1
ATOM 1382 C CA . ASN A 1 183 ? 1.094 -8.545 -0.030 1.00 98.75 183 ASN A CA 1
ATOM 1383 C C . ASN A 1 183 ? -0.217 -8.178 -0.722 1.00 98.75 183 ASN A C 1
ATOM 1385 O O . ASN A 1 183 ? -1.148 -7.687 -0.081 1.00 98.75 183 ASN A O 1
ATOM 1389 N N . ILE A 1 184 ? -0.290 -8.451 -2.019 1.00 98.75 184 ILE A N 1
ATOM 1390 C CA . ILE A 1 184 ? -1.432 -8.176 -2.888 1.00 98.75 184 ILE A CA 1
ATOM 1391 C C . ILE A 1 184 ? -1.784 -9.494 -3.595 1.00 98.75 184 ILE A C 1
ATOM 1393 O O . ILE A 1 184 ? -1.301 -9.752 -4.704 1.00 98.75 184 ILE A O 1
ATOM 1397 N N . PRO A 1 185 ? -2.543 -10.383 -2.934 1.00 98.19 185 PRO A N 1
ATOM 1398 C CA . PRO A 1 185 ? -2.943 -11.657 -3.513 1.00 98.19 185 PRO A CA 1
ATOM 1399 C C . PRO A 1 185 ? -4.017 -11.476 -4.594 1.00 98.19 185 PRO A C 1
ATOM 1401 O O . PRO A 1 185 ? -4.488 -10.368 -4.848 1.00 98.19 185 PRO A O 1
ATOM 1404 N N . LEU A 1 186 ? -4.435 -12.580 -5.214 1.00 97.12 186 LEU A N 1
ATOM 1405 C CA . LEU A 1 186 ? -5.580 -12.617 -6.122 1.00 97.12 186 LEU A CA 1
ATOM 1406 C C . LEU A 1 186 ? -6.825 -11.975 -5.479 1.00 97.12 186 LEU A C 1
ATOM 1408 O O . LEU A 1 186 ? -7.179 -12.292 -4.346 1.00 97.12 186 LEU A O 1
ATOM 1412 N N . GLY A 1 187 ? -7.475 -11.067 -6.213 1.00 95.00 187 GLY A N 1
ATOM 1413 C CA . GLY A 1 187 ? -8.579 -10.226 -5.721 1.00 95.00 187 GLY A CA 1
ATOM 1414 C C . GLY A 1 187 ? -8.122 -8.895 -5.106 1.00 95.00 187 GLY A C 1
ATOM 1415 O O . GLY A 1 187 ? -8.874 -7.922 -5.121 1.00 95.00 187 GLY A O 1
ATOM 1416 N N . GLY A 1 188 ? -6.865 -8.820 -4.666 1.00 98.62 188 GLY A N 1
ATOM 1417 C CA . GLY A 1 188 ? -6.228 -7.622 -4.137 1.00 98.62 188 GLY A CA 1
ATOM 1418 C C . GLY A 1 188 ? -5.844 -6.607 -5.211 1.00 98.62 188 GLY A C 1
ATOM 1419 O O . GLY A 1 188 ? -5.322 -6.959 -6.273 1.00 98.62 188 GLY A O 1
ATOM 1420 N N . SER A 1 189 ? -6.064 -5.328 -4.910 1.00 98.69 189 SER A N 1
ATOM 1421 C CA . SER A 1 189 ? -5.872 -4.220 -5.852 1.00 98.69 189 SER A CA 1
ATOM 1422 C C . SER A 1 189 ? -5.257 -2.995 -5.180 1.00 98.69 189 SER A C 1
ATOM 1424 O O . SER A 1 189 ? -5.744 -2.554 -4.136 1.00 98.69 189 SER A O 1
ATOM 1426 N N . ILE A 1 190 ? -4.234 -2.392 -5.790 1.00 98.88 190 ILE A N 1
ATOM 1427 C CA . ILE A 1 190 ? -3.783 -1.037 -5.439 1.00 98.88 190 ILE A CA 1
ATOM 1428 C C . ILE A 1 190 ? -3.948 -0.118 -6.648 1.00 98.88 190 ILE A C 1
ATOM 1430 O O . ILE A 1 190 ? -3.321 -0.323 -7.687 1.00 98.88 190 ILE A O 1
ATOM 1434 N N . TYR A 1 191 ? -4.752 0.930 -6.498 1.00 98.81 191 TYR A N 1
ATOM 1435 C CA . TYR A 1 191 ? -4.884 2.003 -7.479 1.00 98.81 191 TYR A CA 1
ATOM 1436 C C . TYR A 1 191 ? -4.052 3.196 -7.029 1.00 98.81 191 TYR A C 1
ATOM 1438 O O . TYR A 1 191 ? -4.444 3.924 -6.123 1.00 98.81 191 TYR A O 1
ATOM 1446 N N . ASN A 1 192 ? -2.903 3.403 -7.664 1.00 98.62 192 ASN A N 1
ATOM 1447 C CA . ASN A 1 192 ? -2.102 4.600 -7.467 1.00 98.62 192 ASN A CA 1
ATOM 1448 C C . ASN A 1 192 ? -2.625 5.697 -8.395 1.00 98.62 192 ASN A C 1
ATOM 1450 O O . ASN A 1 192 ? -2.443 5.624 -9.613 1.00 98.62 192 ASN A O 1
ATOM 1454 N N . THR A 1 193 ? -3.353 6.657 -7.838 1.00 97.94 193 THR A N 1
ATOM 1455 C CA . THR A 1 193 ? -4.071 7.677 -8.609 1.00 97.94 193 THR A CA 1
ATOM 1456 C C . THR A 1 193 ? -3.153 8.843 -8.974 1.00 97.94 193 THR A C 1
ATOM 1458 O O . THR A 1 193 ? -1.970 8.820 -8.660 1.00 97.94 193 THR A O 1
ATOM 1461 N N . ALA A 1 194 ? -3.666 9.856 -9.675 1.00 96.44 194 ALA A N 1
ATOM 1462 C CA . ALA A 1 194 ? -2.840 10.858 -10.353 1.00 96.44 194 ALA A CA 1
ATOM 1463 C C . ALA A 1 194 ? -1.851 11.629 -9.463 1.00 96.44 194 ALA A C 1
ATOM 1465 O O . ALA A 1 194 ? -0.817 12.073 -9.947 1.00 96.44 194 ALA A O 1
ATOM 1466 N N . THR A 1 195 ? -2.150 11.778 -8.174 1.00 95.75 195 THR A N 1
ATOM 1467 C CA . THR A 1 195 ? -1.273 12.415 -7.175 1.00 95.75 195 THR A CA 1
ATOM 1468 C C . THR A 1 195 ? -0.596 11.404 -6.250 1.00 95.75 195 THR A C 1
ATOM 1470 O O . THR A 1 195 ? 0.169 11.777 -5.363 1.00 95.75 195 THR A O 1
ATOM 1473 N N . GLY A 1 196 ? -0.890 10.121 -6.443 1.00 97.88 196 GLY A N 1
ATOM 1474 C CA . GLY A 1 196 ? -0.393 9.020 -5.646 1.00 97.88 196 GLY A CA 1
ATOM 1475 C C . GLY A 1 196 ? 1.075 8.698 -5.925 1.00 97.88 196 GLY A C 1
ATOM 1476 O O . GLY A 1 196 ? 1.554 8.654 -7.064 1.00 97.88 196 GLY A O 1
ATOM 1477 N N . SER A 1 197 ? 1.788 8.403 -4.848 1.00 98.31 197 SER A N 1
ATOM 1478 C CA . SER A 1 197 ? 3.135 7.864 -4.836 1.00 98.31 197 SER A CA 1
ATOM 1479 C C . SER A 1 197 ? 3.170 6.581 -4.016 1.00 98.31 197 SER A C 1
ATOM 1481 O O . SER A 1 197 ? 2.800 6.569 -2.838 1.00 98.31 197 SER A O 1
ATOM 1483 N N . ILE A 1 198 ? 3.636 5.501 -4.639 1.00 98.81 198 ILE A N 1
ATOM 1484 C CA . ILE A 1 198 ? 4.033 4.274 -3.952 1.00 98.81 198 ILE A CA 1
ATOM 1485 C C . ILE A 1 198 ? 5.554 4.278 -3.896 1.00 98.81 198 ILE A C 1
ATOM 1487 O O . ILE A 1 198 ? 6.212 4.250 -4.934 1.00 98.81 198 ILE A O 1
ATOM 1491 N N . THR A 1 199 ? 6.121 4.289 -2.693 1.00 98.75 199 THR A N 1
ATOM 1492 C CA . THR A 1 199 ? 7.574 4.246 -2.502 1.00 98.75 199 THR A CA 1
ATOM 1493 C C . THR A 1 199 ? 7.953 3.014 -1.698 1.00 98.75 199 THR A C 1
ATOM 1495 O O . THR A 1 199 ? 7.596 2.890 -0.528 1.00 98.75 199 THR A O 1
ATOM 1498 N N . ASN A 1 200 ? 8.713 2.116 -2.316 1.00 98.75 200 ASN A N 1
ATOM 1499 C CA . ASN A 1 200 ? 9.316 0.970 -1.657 1.00 98.75 200 ASN A CA 1
ATOM 1500 C C . ASN A 1 200 ? 10.766 1.298 -1.285 1.00 98.75 200 ASN A C 1
ATOM 1502 O O . ASN A 1 200 ? 11.595 1.567 -2.153 1.00 98.75 200 ASN A O 1
ATOM 1506 N N . LEU A 1 201 ? 11.052 1.338 0.009 1.00 98.56 201 LEU A N 1
ATOM 1507 C CA . LEU A 1 201 ? 12.330 1.732 0.596 1.00 98.56 201 LEU A CA 1
ATOM 1508 C C . LEU A 1 201 ? 13.202 0.504 0.904 1.00 98.56 201 LEU A C 1
ATOM 1510 O O . LEU A 1 201 ? 12.784 -0.634 0.717 1.00 98.56 201 LEU A O 1
ATOM 1514 N N . SER A 1 202 ? 14.425 0.740 1.384 1.00 97.75 202 SER A N 1
ATOM 1515 C CA . SER A 1 202 ? 15.366 -0.325 1.760 1.00 97.75 202 SER A CA 1
ATOM 1516 C C . SER A 1 202 ? 14.772 -1.272 2.805 1.00 97.75 202 SER A C 1
ATOM 1518 O O . SER A 1 202 ? 14.319 -0.819 3.853 1.00 97.75 202 SER A O 1
ATOM 1520 N N . GLY A 1 203 ? 14.763 -2.578 2.523 1.00 95.00 203 GLY A N 1
ATOM 1521 C CA . GLY A 1 203 ? 14.113 -3.597 3.360 1.00 95.00 203 GLY A CA 1
ATOM 1522 C C . GLY A 1 203 ? 12.612 -3.766 3.095 1.00 95.00 203 GLY A C 1
ATOM 1523 O O . GLY A 1 203 ? 12.012 -4.731 3.570 1.00 95.00 203 GLY A O 1
ATOM 1524 N N . GLY A 1 204 ? 12.020 -2.874 2.299 1.00 98.38 204 GLY A N 1
ATOM 1525 C CA . GLY A 1 204 ? 10.640 -2.946 1.854 1.00 98.38 204 GLY A CA 1
ATOM 1526 C C . GLY A 1 204 ? 10.426 -4.028 0.799 1.00 98.38 204 GLY A C 1
ATOM 1527 O O . GLY A 1 204 ? 11.167 -4.143 -0.178 1.00 98.38 204 GLY A O 1
ATOM 1528 N N . ASN A 1 205 ? 9.366 -4.805 0.987 1.00 98.31 205 ASN A N 1
ATOM 1529 C CA . ASN A 1 205 ? 8.934 -5.868 0.092 1.00 98.31 205 ASN A CA 1
ATOM 1530 C C . ASN A 1 205 ? 7.493 -5.612 -0.357 1.00 98.31 205 ASN A C 1
ATOM 1532 O O . ASN A 1 205 ? 6.597 -5.526 0.484 1.00 98.31 205 ASN A O 1
ATOM 1536 N N . ILE A 1 206 ? 7.262 -5.527 -1.666 1.00 98.69 206 ILE A N 1
ATOM 1537 C CA . ILE A 1 206 ? 5.922 -5.495 -2.265 1.00 98.69 206 ILE A CA 1
ATOM 1538 C C . ILE A 1 206 ? 5.749 -6.763 -3.096 1.00 98.69 206 ILE A C 1
ATOM 1540 O O . ILE A 1 206 ? 6.427 -6.938 -4.106 1.00 98.69 206 ILE A O 1
ATOM 1544 N N . TYR A 1 207 ? 4.847 -7.640 -2.670 1.00 98.19 207 TYR A N 1
ATOM 1545 C CA . TYR A 1 207 ? 4.525 -8.903 -3.325 1.00 98.19 207 TYR A CA 1
ATOM 1546 C C . TYR A 1 207 ? 3.162 -8.807 -3.996 1.00 98.19 207 TYR A C 1
ATOM 1548 O O . TYR A 1 207 ? 2.156 -8.539 -3.342 1.00 98.19 207 TYR A O 1
ATOM 1556 N N . ILE A 1 208 ? 3.125 -9.050 -5.301 1.00 98.19 208 ILE A N 1
ATOM 1557 C CA . ILE A 1 208 ? 1.899 -9.094 -6.093 1.00 98.19 208 ILE A CA 1
ATOM 1558 C C . ILE A 1 208 ? 1.722 -10.545 -6.534 1.00 98.19 208 ILE A C 1
ATOM 1560 O O . ILE A 1 208 ? 2.433 -11.016 -7.418 1.00 98.19 208 ILE A O 1
ATOM 1564 N N . ASN A 1 209 ? 0.817 -11.264 -5.873 1.00 94.31 209 ASN A N 1
ATOM 1565 C CA . ASN A 1 209 ? 0.613 -12.700 -6.056 1.00 94.31 209 ASN A CA 1
ATOM 1566 C C . ASN A 1 209 ? -0.771 -12.972 -6.662 1.00 94.31 209 ASN A C 1
ATOM 1568 O O . ASN A 1 209 ? -1.707 -13.359 -5.963 1.00 94.31 209 ASN A O 1
ATOM 1572 N N . GLY A 1 210 ? -0.928 -12.663 -7.949 1.00 93.81 210 GLY A N 1
ATOM 1573 C CA . GLY A 1 210 ? -2.215 -12.725 -8.656 1.00 93.81 210 GLY A CA 1
ATOM 1574 C C . GLY A 1 210 ? -3.082 -11.463 -8.557 1.00 93.81 210 GLY A C 1
ATOM 1575 O O . GLY A 1 210 ? -4.054 -11.337 -9.298 1.00 93.81 210 GLY A O 1
ATOM 1576 N N . GLY A 1 211 ? -2.745 -10.520 -7.672 1.00 98.00 211 GLY A N 1
ATOM 1577 C CA . GLY A 1 211 ? -3.401 -9.212 -7.598 1.00 98.00 211 GLY A CA 1
ATOM 1578 C C . GLY A 1 211 ? -2.894 -8.228 -8.654 1.00 98.00 211 GLY A C 1
ATOM 1579 O O . GLY A 1 211 ? -2.190 -8.605 -9.598 1.00 98.00 211 GLY A O 1
ATOM 1580 N N . PHE A 1 212 ? -3.208 -6.940 -8.492 1.00 97.88 212 PHE A N 1
ATOM 1581 C CA . PHE A 1 212 ? -2.641 -5.916 -9.372 1.00 97.88 212 PHE A CA 1
ATOM 1582 C C . PHE A 1 212 ? -2.332 -4.574 -8.705 1.00 97.88 212 PHE A C 1
ATOM 1584 O O . PHE A 1 212 ? -2.932 -4.180 -7.703 1.00 97.88 212 PHE A O 1
ATOM 1591 N N . ILE A 1 213 ? -1.404 -3.847 -9.328 1.00 98.75 213 ILE A N 1
ATOM 1592 C CA . ILE A 1 213 ? -1.126 -2.431 -9.085 1.00 98.75 213 ILE A CA 1
ATOM 1593 C C . ILE A 1 213 ? -1.403 -1.661 -10.378 1.00 98.75 213 ILE A C 1
ATOM 1595 O O . ILE A 1 213 ? -0.845 -1.977 -11.430 1.00 98.75 213 ILE A O 1
ATOM 1599 N N . ASN A 1 214 ? -2.242 -0.632 -10.301 1.00 98.62 214 ASN A N 1
ATOM 1600 C CA . ASN A 1 214 ? -2.529 0.271 -11.409 1.00 98.62 214 ASN A CA 1
ATOM 1601 C C . ASN A 1 214 ? -1.949 1.660 -11.124 1.00 98.62 214 ASN A C 1
ATOM 1603 O O . ASN A 1 214 ? -2.440 2.364 -10.246 1.00 98.62 214 ASN A O 1
ATOM 1607 N N . ASN A 1 215 ? -0.927 2.054 -11.879 1.00 98.50 215 ASN A N 1
ATOM 1608 C CA . ASN A 1 215 ? -0.302 3.368 -11.816 1.00 98.50 215 ASN A CA 1
ATOM 1609 C C . ASN A 1 215 ? -0.952 4.300 -12.845 1.00 98.50 215 ASN A C 1
ATOM 1611 O O . ASN A 1 215 ? -0.827 4.086 -14.055 1.00 98.50 215 ASN A O 1
ATOM 1615 N N . ALA A 1 216 ? -1.711 5.285 -12.374 1.00 98.38 216 ALA A N 1
ATOM 1616 C CA . ALA A 1 216 ? -2.436 6.227 -13.221 1.00 98.38 216 ALA A CA 1
ATOM 1617 C C . ALA A 1 216 ? -1.519 7.305 -13.834 1.00 98.38 216 ALA A C 1
ATOM 1619 O O . ALA A 1 216 ? -0.342 7.421 -13.501 1.00 98.38 216 ALA A O 1
ATOM 1620 N N . SER A 1 217 ? -2.081 8.123 -14.726 1.00 97.88 217 SER A N 1
ATOM 1621 C CA . SER A 1 217 ? -1.407 9.318 -15.249 1.00 97.88 217 SER A CA 1
ATOM 1622 C C . SER A 1 217 ? -1.040 10.275 -14.115 1.00 97.88 217 SER A C 1
ATOM 1624 O O . SER A 1 217 ? -1.918 10.625 -13.336 1.00 97.88 217 SER A O 1
ATOM 1626 N N . GLY A 1 218 ? 0.216 10.719 -14.039 1.00 96.69 218 GLY A N 1
ATOM 1627 C CA . GLY A 1 218 ? 0.743 11.571 -12.962 1.00 96.69 218 GLY A CA 1
ATOM 1628 C C . GLY A 1 218 ? 1.252 10.798 -11.740 1.00 96.69 218 GLY A C 1
ATOM 1629 O O . GLY A 1 218 ? 2.043 11.326 -10.960 1.00 96.69 218 GLY A O 1
ATOM 1630 N N . ALA A 1 219 ? 0.867 9.528 -11.608 1.00 98.25 219 ALA A N 1
ATOM 1631 C CA . ALA A 1 219 ? 1.207 8.692 -10.470 1.00 98.25 219 ALA A CA 1
ATOM 1632 C C . ALA A 1 219 ? 2.642 8.148 -10.561 1.00 98.25 219 ALA A C 1
ATOM 1634 O O . ALA A 1 219 ? 3.175 7.895 -11.652 1.00 98.25 219 ALA A O 1
ATOM 1635 N N . THR A 1 220 ? 3.266 7.916 -9.404 1.00 98.38 220 THR A N 1
ATOM 1636 C CA . THR A 1 220 ? 4.644 7.401 -9.321 1.00 98.38 220 THR A CA 1
ATOM 1637 C C . THR A 1 220 ? 4.739 6.105 -8.527 1.00 98.38 220 THR A C 1
ATOM 1639 O O . THR A 1 220 ? 4.199 5.996 -7.426 1.00 98.38 220 THR A O 1
ATOM 1642 N N . ILE A 1 221 ? 5.479 5.131 -9.057 1.00 98.62 221 ILE A N 1
ATOM 1643 C CA . ILE A 1 221 ? 5.978 3.983 -8.292 1.00 98.62 221 ILE A CA 1
ATOM 1644 C C . ILE A 1 221 ? 7.496 4.074 -8.261 1.00 98.62 221 ILE A C 1
ATOM 1646 O O . ILE A 1 221 ? 8.137 4.112 -9.310 1.00 98.62 221 ILE A O 1
ATOM 1650 N N . VAL A 1 222 ? 8.077 4.086 -7.067 1.00 98.44 222 VAL A N 1
ATOM 1651 C CA . VAL A 1 222 ? 9.525 4.168 -6.874 1.00 98.44 222 VAL A CA 1
ATOM 1652 C C . VAL A 1 222 ? 9.992 2.984 -6.045 1.00 98.44 222 VAL A C 1
ATOM 1654 O O . VAL A 1 222 ? 9.567 2.810 -4.905 1.00 98.44 222 VAL A O 1
ATOM 1657 N N . ASN A 1 223 ? 10.895 2.185 -6.604 1.00 98.19 223 ASN A N 1
ATOM 1658 C CA . ASN A 1 223 ? 11.618 1.152 -5.879 1.00 98.19 223 ASN A CA 1
ATOM 1659 C C . ASN A 1 223 ? 13.044 1.633 -5.605 1.00 98.19 223 ASN A C 1
ATOM 1661 O O . ASN A 1 223 ? 13.831 1.815 -6.534 1.00 98.19 223 ASN A O 1
ATOM 1665 N N . ASN A 1 224 ? 13.357 1.891 -4.340 1.00 97.69 224 ASN A N 1
ATOM 1666 C CA . ASN A 1 224 ? 14.651 2.409 -3.913 1.00 97.69 224 ASN A CA 1
ATOM 1667 C C . ASN A 1 224 ? 15.668 1.293 -3.651 1.00 97.69 224 ASN A C 1
ATOM 1669 O O . ASN A 1 224 ? 15.341 0.109 -3.668 1.00 97.69 224 ASN A O 1
ATOM 1673 N N . SER A 1 225 ? 16.920 1.691 -3.405 1.00 96.62 225 SER A N 1
ATOM 1674 C CA . SER A 1 225 ? 18.001 0.770 -3.048 1.00 96.62 225 SER A CA 1
ATOM 1675 C C . SER A 1 225 ? 17.601 -0.146 -1.890 1.00 96.62 225 SER A C 1
ATOM 1677 O O . SER A 1 225 ? 17.102 0.335 -0.872 1.00 96.62 225 SER A O 1
ATOM 1679 N N . GLY A 1 226 ? 17.795 -1.457 -2.056 1.00 95.12 226 GLY A N 1
ATOM 1680 C CA . GLY A 1 226 ? 17.397 -2.475 -1.080 1.00 95.12 226 GLY A CA 1
ATOM 1681 C C . GLY A 1 226 ? 15.894 -2.775 -1.038 1.00 95.12 226 GLY A C 1
ATOM 1682 O O . GLY A 1 226 ? 15.473 -3.597 -0.226 1.00 95.12 226 GLY A O 1
ATOM 1683 N N . GLY A 1 227 ? 15.087 -2.115 -1.872 1.00 96.88 227 GLY A N 1
ATOM 1684 C CA . GLY A 1 227 ? 13.670 -2.402 -2.054 1.00 96.88 227 GLY A CA 1
ATOM 1685 C C . GLY A 1 227 ? 13.442 -3.539 -3.051 1.00 96.88 227 GLY A C 1
ATOM 1686 O O . GLY A 1 227 ? 14.086 -3.618 -4.106 1.00 96.88 227 GLY A O 1
ATOM 1687 N N . LEU A 1 228 ? 12.493 -4.411 -2.718 1.00 96.56 228 LEU A N 1
ATOM 1688 C CA . LEU A 1 228 ? 12.054 -5.534 -3.537 1.00 96.56 228 LEU A CA 1
ATOM 1689 C C . LEU A 1 228 ? 10.605 -5.365 -4.009 1.00 96.56 228 LEU A C 1
ATOM 1691 O O . LEU A 1 228 ? 9.687 -5.317 -3.187 1.00 96.56 228 LEU A O 1
ATOM 1695 N N . ILE A 1 229 ? 10.387 -5.372 -5.325 1.00 97.31 229 ILE A N 1
ATOM 1696 C CA . ILE A 1 229 ? 9.059 -5.598 -5.914 1.00 97.31 229 ILE A CA 1
ATOM 1697 C C . ILE A 1 229 ? 9.056 -6.981 -6.557 1.00 97.31 229 ILE A C 1
ATOM 1699 O O . ILE A 1 229 ? 9.845 -7.255 -7.458 1.00 97.31 229 ILE A O 1
ATOM 1703 N N . TYR A 1 230 ? 8.162 -7.852 -6.106 1.00 95.25 230 TYR A N 1
ATOM 1704 C CA . TYR A 1 230 ? 8.040 -9.224 -6.575 1.00 95.25 230 TYR A CA 1
ATOM 1705 C C . TYR A 1 230 ? 6.644 -9.456 -7.149 1.00 95.25 230 TYR A C 1
ATOM 1707 O O . TYR A 1 230 ? 5.667 -9.571 -6.411 1.00 95.25 230 TYR A O 1
ATOM 1715 N N . ASN A 1 231 ? 6.536 -9.509 -8.472 1.00 95.00 231 ASN A N 1
ATOM 1716 C CA . ASN A 1 231 ? 5.298 -9.813 -9.171 1.00 95.00 231 ASN A CA 1
ATOM 1717 C C . ASN A 1 231 ? 5.310 -11.265 -9.663 1.00 95.00 231 ASN A C 1
ATOM 1719 O O . ASN A 1 231 ? 6.023 -11.603 -10.609 1.00 95.00 231 ASN A O 1
ATOM 1723 N N . SER A 1 232 ? 4.494 -12.103 -9.031 1.00 91.25 232 SER A N 1
ATOM 1724 C CA . SER A 1 232 ? 4.324 -13.516 -9.356 1.00 91.25 232 SER A CA 1
ATOM 1725 C C . SER A 1 232 ? 2.871 -13.785 -9.719 1.00 91.25 232 SER A C 1
ATOM 1727 O O . SER A 1 232 ? 2.004 -13.832 -8.852 1.00 91.25 232 SER A O 1
ATOM 1729 N N . GLY A 1 233 ? 2.587 -13.922 -11.012 1.00 90.75 233 GLY A N 1
ATOM 1730 C CA . GLY A 1 233 ? 1.228 -14.144 -11.521 1.00 90.75 233 GLY A CA 1
ATOM 1731 C C . GLY A 1 233 ? 0.282 -12.937 -11.437 1.00 90.75 233 GLY A C 1
ATOM 1732 O O . GLY A 1 233 ? -0.874 -13.049 -11.833 1.00 90.75 233 GLY A O 1
ATOM 1733 N N . GLY A 1 234 ? 0.735 -11.791 -10.919 1.00 95.94 234 GLY A N 1
ATOM 1734 C CA . GLY A 1 234 ? -0.045 -10.555 -10.844 1.00 95.94 234 GLY A CA 1
ATOM 1735 C C . GLY A 1 234 ? 0.242 -9.564 -11.973 1.00 95.94 234 GLY A C 1
ATOM 1736 O O . GLY A 1 234 ? 1.008 -9.829 -12.903 1.00 95.94 234 GLY A O 1
ATOM 1737 N N . ASN A 1 235 ? -0.355 -8.374 -11.886 1.00 96.31 235 ASN A N 1
ATOM 1738 C CA . ASN A 1 235 ? -0.233 -7.344 -12.921 1.00 96.31 235 ASN A CA 1
ATOM 1739 C C . ASN A 1 235 ? 0.234 -5.998 -12.357 1.00 96.31 235 ASN A C 1
ATOM 1741 O O . ASN A 1 235 ? -0.342 -5.472 -11.410 1.00 96.31 235 ASN A O 1
ATOM 1745 N N . ILE A 1 236 ? 1.232 -5.390 -12.992 1.00 97.88 236 ILE A N 1
ATOM 1746 C CA . ILE A 1 236 ? 1.584 -3.982 -12.795 1.00 97.88 236 ILE A CA 1
ATOM 1747 C C . ILE A 1 236 ? 1.245 -3.250 -14.090 1.00 97.88 236 ILE A C 1
ATOM 1749 O O . ILE A 1 236 ? 1.821 -3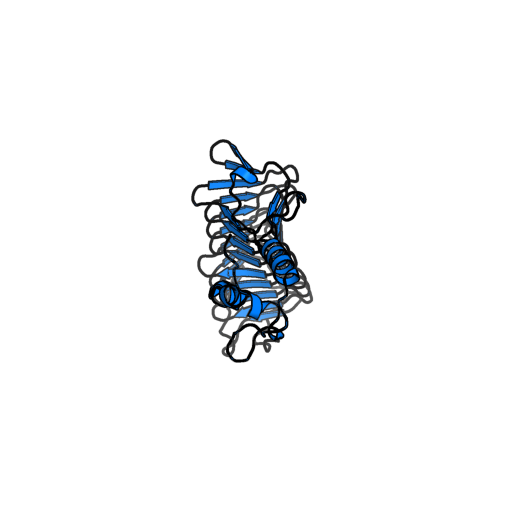.532 -15.139 1.00 97.88 236 ILE A O 1
ATOM 1753 N N . THR A 1 237 ? 0.318 -2.300 -14.034 1.00 97.69 237 THR A N 1
ATOM 1754 C CA . THR A 1 237 ? -0.017 -1.456 -15.186 1.00 97.69 237 THR A CA 1
ATOM 1755 C C . THR A 1 237 ? 0.523 -0.056 -14.963 1.00 97.69 237 THR A C 1
ATOM 1757 O O . THR A 1 237 ? 0.122 0.615 -14.018 1.00 97.69 237 THR A O 1
ATOM 1760 N N . ASN A 1 238 ? 1.407 0.398 -15.847 1.00 97.50 238 ASN A N 1
ATOM 1761 C CA . ASN A 1 238 ? 1.841 1.785 -15.922 1.00 97.50 238 ASN A CA 1
ATOM 1762 C C . ASN A 1 238 ? 1.094 2.485 -17.054 1.00 97.50 238 ASN A C 1
ATOM 1764 O O . ASN A 1 238 ? 1.400 2.261 -18.227 1.00 97.50 238 ASN A O 1
ATOM 1768 N N . ASN A 1 239 ? 0.083 3.286 -16.725 1.00 97.38 239 ASN A N 1
ATOM 1769 C CA . ASN A 1 239 ? -0.708 3.980 -17.738 1.00 97.38 239 ASN A CA 1
ATOM 1770 C C . ASN A 1 239 ? 0.053 5.157 -18.347 1.00 97.38 239 ASN A C 1
ATOM 1772 O O . ASN A 1 239 ? 1.074 5.592 -17.822 1.00 97.38 239 ASN A O 1
ATOM 1776 N N . VAL A 1 240 ? -0.472 5.677 -19.460 1.00 96.94 240 VAL A N 1
ATOM 1777 C CA . VAL A 1 240 ? 0.023 6.902 -20.106 1.00 96.94 240 VAL A CA 1
ATOM 1778 C C . VAL A 1 240 ? 0.149 8.013 -19.060 1.00 96.94 240 VAL A C 1
ATOM 1780 O O . VAL A 1 240 ? -0.780 8.225 -18.285 1.00 96.94 240 VAL A O 1
ATOM 1783 N N . GLY A 1 241 ? 1.304 8.680 -19.011 1.00 94.75 241 GLY A N 1
ATOM 1784 C CA . GLY A 1 241 ? 1.605 9.731 -18.034 1.00 94.75 241 GLY A CA 1
ATOM 1785 C C . GLY A 1 241 ? 2.007 9.231 -16.640 1.00 94.75 241 GLY A C 1
ATOM 1786 O O . GLY A 1 241 ? 2.407 10.042 -15.810 1.00 94.75 241 GLY A O 1
ATOM 1787 N N . GLY A 1 242 ? 1.909 7.930 -16.358 1.00 97.00 242 GLY A N 1
ATOM 1788 C CA . GLY A 1 242 ? 2.431 7.318 -15.135 1.00 97.00 242 GLY A CA 1
ATOM 1789 C C . GLY A 1 242 ? 3.929 7.035 -15.240 1.00 97.00 242 GLY A C 1
ATOM 1790 O O . GLY A 1 242 ? 4.460 6.829 -16.337 1.00 97.00 242 GLY A O 1
ATOM 1791 N N . ASN A 1 243 ? 4.620 7.010 -14.102 1.00 96.06 243 ASN A N 1
ATOM 1792 C CA . ASN A 1 243 ? 6.056 6.739 -14.048 1.00 96.06 243 ASN A CA 1
ATOM 1793 C C . ASN A 1 243 ? 6.375 5.603 -13.072 1.00 96.06 243 ASN A C 1
ATOM 1795 O O . ASN A 1 243 ? 5.921 5.614 -11.924 1.00 96.06 243 ASN A O 1
ATOM 1799 N N . ILE A 1 244 ? 7.202 4.653 -13.513 1.00 97.00 244 ILE A N 1
ATOM 1800 C CA . ILE A 1 244 ? 7.828 3.662 -12.633 1.00 97.00 244 ILE A CA 1
ATOM 1801 C C . ILE A 1 244 ? 9.337 3.874 -12.661 1.00 97.00 244 ILE A C 1
ATOM 1803 O O . ILE A 1 244 ? 9.949 3.880 -13.729 1.00 97.00 244 ILE A O 1
ATOM 1807 N N . THR A 1 245 ? 9.941 3.974 -11.484 1.00 96.06 245 THR A N 1
ATOM 1808 C CA . THR A 1 245 ? 11.387 4.104 -11.327 1.00 96.06 245 THR A CA 1
ATOM 1809 C C . THR A 1 245 ? 11.918 2.973 -10.459 1.00 96.06 245 THR A C 1
ATOM 1811 O O . THR A 1 245 ? 11.520 2.826 -9.305 1.00 96.06 245 THR A O 1
ATOM 1814 N N . ASN A 1 246 ? 12.854 2.197 -10.997 1.00 95.69 246 ASN A N 1
ATOM 1815 C CA . ASN A 1 246 ? 13.672 1.269 -10.225 1.00 95.69 246 ASN A CA 1
ATOM 1816 C C . ASN A 1 246 ? 15.054 1.896 -10.037 1.00 95.69 246 ASN A C 1
ATOM 1818 O O . ASN A 1 246 ? 15.863 1.908 -10.964 1.00 95.69 246 ASN A O 1
ATOM 1822 N N . ASN A 1 247 ? 15.301 2.480 -8.870 1.00 94.81 247 ASN A N 1
ATOM 1823 C CA . ASN A 1 247 ? 16.555 3.167 -8.581 1.00 94.81 247 ASN A CA 1
ATOM 1824 C C . ASN A 1 247 ? 17.715 2.179 -8.412 1.00 94.81 247 ASN A C 1
ATOM 1826 O O . ASN A 1 247 ? 17.515 0.980 -8.228 1.00 94.81 247 ASN A O 1
ATOM 1830 N N . VAL A 1 248 ? 18.945 2.700 -8.459 1.00 94.06 248 VAL A N 1
ATOM 1831 C CA . VAL A 1 248 ? 20.171 1.917 -8.244 1.00 94.06 248 VAL A CA 1
ATOM 1832 C C . VAL A 1 248 ? 20.061 1.116 -6.940 1.00 94.06 248 VAL A C 1
ATOM 1834 O O . VAL A 1 248 ? 19.785 1.682 -5.884 1.00 94.06 248 VAL A O 1
ATOM 1837 N N . GLY A 1 249 ? 20.268 -0.202 -7.022 1.00 91.25 249 GLY A N 1
ATOM 1838 C CA . GLY A 1 249 ? 20.164 -1.134 -5.893 1.00 91.25 249 GLY A CA 1
ATOM 1839 C C . GLY A 1 249 ? 18.746 -1.642 -5.603 1.00 91.25 249 GLY A C 1
ATOM 1840 O O . GLY A 1 249 ? 18.583 -2.490 -4.726 1.00 91.25 249 GLY A O 1
ATOM 1841 N N . GLY A 1 250 ? 17.723 -1.135 -6.296 1.00 93.94 250 GLY A N 1
ATOM 1842 C CA . GLY A 1 250 ? 16.363 -1.668 -6.265 1.00 93.94 250 GLY A CA 1
ATOM 1843 C C . GLY A 1 250 ? 16.224 -2.888 -7.177 1.00 93.94 250 GLY A C 1
ATOM 1844 O O . GLY A 1 250 ? 16.809 -2.947 -8.260 1.00 93.94 250 GLY A O 1
ATOM 1845 N N . THR A 1 251 ? 15.446 -3.880 -6.749 1.00 92.69 251 THR A N 1
ATOM 1846 C CA . THR A 1 251 ? 15.199 -5.097 -7.539 1.00 92.69 251 THR A CA 1
ATOM 1847 C C . THR A 1 251 ? 13.719 -5.275 -7.850 1.00 92.69 251 THR A C 1
ATOM 1849 O O . THR A 1 251 ? 12.879 -5.205 -6.949 1.00 92.69 251 THR A O 1
ATOM 1852 N N . ILE A 1 252 ? 13.408 -5.560 -9.118 1.00 93.62 252 ILE A N 1
ATOM 1853 C CA . ILE A 1 252 ? 12.067 -5.964 -9.554 1.00 93.62 252 ILE A CA 1
ATOM 1854 C C . ILE A 1 252 ? 12.128 -7.368 -10.158 1.00 93.62 252 ILE A C 1
ATOM 1856 O O . ILE A 1 252 ? 12.939 -7.631 -11.046 1.00 93.62 252 ILE A O 1
ATOM 1860 N N . TYR A 1 253 ? 11.242 -8.247 -9.703 1.00 92.12 253 TYR A N 1
ATOM 1861 C CA . TYR A 1 253 ? 11.067 -9.607 -10.203 1.00 92.12 253 TYR A CA 1
ATOM 1862 C C . TYR A 1 253 ? 9.714 -9.776 -10.866 1.00 92.12 253 TYR A C 1
ATOM 1864 O O . TYR A 1 253 ? 8.699 -9.514 -10.225 1.00 92.12 253 TYR A O 1
ATOM 1872 N N . ILE A 1 254 ? 9.705 -10.257 -12.109 1.00 90.94 254 ILE A N 1
ATOM 1873 C CA . ILE A 1 254 ? 8.496 -10.593 -12.864 1.00 90.94 254 ILE A CA 1
ATOM 1874 C C . ILE A 1 254 ? 8.555 -12.077 -13.228 1.00 90.94 254 ILE A C 1
ATOM 1876 O O . ILE A 1 254 ? 9.293 -12.467 -14.131 1.00 90.94 254 ILE A O 1
ATOM 1880 N N . TYR A 1 255 ? 7.801 -12.905 -12.509 1.00 86.94 255 TYR A N 1
ATOM 1881 C CA . TYR A 1 255 ? 7.885 -14.368 -12.567 1.00 86.94 255 TYR A CA 1
ATOM 1882 C C . TYR A 1 255 ? 6.516 -15.031 -12.635 1.00 86.94 255 TYR A C 1
ATOM 1884 O O . TYR A 1 255 ? 5.497 -14.391 -12.386 1.00 86.94 255 TYR A O 1
ATOM 1892 N N . ALA A 1 256 ? 6.503 -16.331 -12.947 1.00 86.38 256 ALA A N 1
ATOM 1893 C CA . ALA A 1 256 ? 5.327 -17.200 -12.825 1.00 86.38 256 ALA A CA 1
ATOM 1894 C C . ALA A 1 256 ? 4.022 -16.598 -13.397 1.00 86.38 256 ALA A C 1
ATOM 1896 O O . ALA A 1 256 ? 2.974 -16.633 -12.756 1.00 86.38 256 ALA A O 1
ATOM 1897 N N . GLY A 1 257 ? 4.088 -16.011 -14.597 1.00 86.38 257 GLY A N 1
ATOM 1898 C CA . GLY A 1 257 ? 2.948 -15.372 -15.267 1.00 86.38 257 GLY A CA 1
ATOM 1899 C C . GLY A 1 257 ? 2.685 -13.920 -14.855 1.00 86.38 257 GLY A C 1
ATOM 1900 O O . GLY A 1 257 ? 1.676 -13.348 -15.259 1.00 86.38 257 GLY A O 1
ATOM 1901 N N . GLY A 1 258 ? 3.566 -13.320 -14.054 1.00 92.06 258 GLY A N 1
ATOM 1902 C CA . GLY A 1 258 ? 3.512 -11.907 -13.702 1.00 92.06 258 GLY A CA 1
ATOM 1903 C C . GLY A 1 258 ? 3.711 -11.025 -14.933 1.00 92.06 258 GLY A C 1
ATOM 1904 O O . GLY A 1 258 ? 4.521 -11.339 -15.808 1.00 92.06 258 GLY A O 1
ATOM 1905 N N . ASN A 1 259 ? 2.986 -9.909 -14.997 1.00 92.44 259 ASN A N 1
ATOM 1906 C CA . ASN A 1 259 ? 3.047 -8.981 -16.125 1.00 92.44 259 ASN A CA 1
ATOM 1907 C C . ASN A 1 259 ? 3.337 -7.545 -15.677 1.00 92.44 259 ASN A C 1
ATOM 1909 O O . ASN A 1 259 ? 2.760 -7.056 -14.704 1.00 92.44 259 ASN A O 1
ATOM 1913 N N . ILE A 1 260 ? 4.166 -6.837 -16.444 1.00 94.00 260 ILE A N 1
ATOM 1914 C CA . ILE A 1 260 ? 4.179 -5.375 -16.500 1.00 94.00 260 ILE A CA 1
ATOM 1915 C C . ILE A 1 260 ? 3.600 -4.946 -17.850 1.00 94.00 260 ILE A C 1
ATOM 1917 O O . ILE A 1 260 ? 4.107 -5.331 -18.903 1.00 94.00 260 ILE A O 1
ATOM 1921 N N . THR A 1 261 ? 2.571 -4.102 -17.829 1.00 94.81 261 THR A N 1
ATOM 1922 C CA . THR A 1 261 ? 2.087 -3.386 -19.018 1.00 94.81 261 THR A CA 1
ATOM 1923 C C . THR A 1 261 ? 2.511 -1.925 -18.927 1.00 94.81 261 THR A C 1
ATOM 1925 O O . THR A 1 261 ? 1.977 -1.176 -18.111 1.00 94.81 261 THR A O 1
ATOM 1928 N N . ASN A 1 262 ? 3.461 -1.508 -19.760 1.00 94.19 262 ASN A N 1
ATOM 1929 C CA . ASN A 1 262 ? 3.994 -0.153 -19.792 1.00 94.19 262 ASN A CA 1
ATOM 1930 C C . ASN A 1 262 ? 3.448 0.659 -20.971 1.00 94.19 262 ASN A C 1
ATOM 1932 O O . ASN A 1 262 ? 3.807 0.426 -22.123 1.00 94.19 262 ASN A O 1
ATOM 1936 N N . LYS A 1 263 ? 2.626 1.665 -20.679 1.00 93.62 263 LYS A N 1
ATOM 1937 C CA . LYS A 1 263 ? 2.098 2.628 -21.660 1.00 93.62 263 LYS A CA 1
ATOM 1938 C C . LYS A 1 263 ? 2.759 4.011 -21.550 1.00 93.62 263 LYS A C 1
ATOM 1940 O O . LYS A 1 263 ? 2.332 4.932 -22.236 1.00 93.62 263 LYS A O 1
ATOM 1945 N N . SER A 1 264 ? 3.749 4.175 -20.671 1.00 92.38 264 SER A N 1
ATOM 1946 C CA . SER A 1 264 ? 4.430 5.450 -20.404 1.00 92.38 264 SER A CA 1
ATOM 1947 C C . SER A 1 264 ? 5.929 5.212 -20.208 1.00 92.38 264 SER A C 1
ATOM 1949 O O . SER A 1 264 ? 6.557 4.671 -21.112 1.00 92.38 264 SER A O 1
ATOM 1951 N N . SER A 1 265 ? 6.522 5.580 -19.071 1.00 89.88 265 SER A N 1
ATOM 1952 C CA . SER A 1 265 ? 7.959 5.438 -18.835 1.00 89.88 265 SER A CA 1
ATOM 1953 C C . SER A 1 265 ? 8.277 4.463 -17.698 1.00 89.88 265 SER A C 1
ATOM 1955 O O . SER A 1 265 ? 7.662 4.495 -16.626 1.00 89.88 265 SER A O 1
ATOM 1957 N N . ILE A 1 266 ? 9.268 3.600 -17.939 1.00 93.56 266 ILE A N 1
ATOM 1958 C CA . ILE A 1 266 ? 9.971 2.842 -16.902 1.00 93.56 266 ILE A CA 1
ATOM 1959 C C . ILE A 1 266 ? 11.439 3.265 -16.919 1.00 93.56 266 ILE A C 1
ATOM 1961 O O . ILE A 1 266 ? 12.191 2.950 -17.846 1.00 93.56 266 ILE A O 1
ATOM 1965 N N . ALA A 1 267 ? 11.859 3.956 -15.865 1.00 92.12 267 ALA A N 1
ATOM 1966 C CA . ALA A 1 267 ? 13.255 4.281 -15.622 1.00 92.12 267 ALA A CA 1
ATOM 1967 C C . ALA A 1 267 ? 13.888 3.168 -14.776 1.00 92.12 267 ALA A C 1
ATOM 1969 O O . ALA A 1 267 ? 13.743 3.138 -13.554 1.00 92.12 267 ALA A O 1
ATOM 1970 N N . ASN A 1 268 ? 14.567 2.224 -15.428 1.00 90.56 268 ASN A N 1
ATOM 1971 C CA . ASN A 1 268 ? 15.291 1.164 -14.735 1.00 90.56 268 ASN A CA 1
ATOM 1972 C C . ASN A 1 268 ? 16.777 1.518 -14.590 1.00 90.56 268 ASN A C 1
ATOM 1974 O O . ASN A 1 268 ? 17.553 1.323 -15.516 1.00 90.56 268 ASN A O 1
ATOM 1978 N N . ASN A 1 269 ? 17.176 1.985 -13.412 1.00 88.62 269 ASN A N 1
ATOM 1979 C CA . ASN A 1 269 ? 18.569 2.288 -13.069 1.00 88.62 269 ASN A CA 1
ATOM 1980 C C . ASN A 1 269 ? 19.250 1.122 -12.323 1.00 88.62 269 ASN A C 1
ATOM 1982 O O . ASN A 1 269 ? 20.332 1.285 -11.761 1.00 88.62 269 ASN A O 1
ATOM 1986 N N . SER A 1 270 ? 18.608 -0.047 -12.262 1.00 86.25 270 SER A N 1
ATOM 1987 C CA . SER A 1 270 ? 19.157 -1.257 -11.652 1.00 86.25 270 SER A CA 1
ATOM 1988 C C . SER A 1 270 ? 18.681 -2.497 -12.415 1.00 86.25 270 SER A C 1
ATOM 1990 O O . SER A 1 270 ? 18.786 -2.526 -13.642 1.00 86.25 270 SER A O 1
ATOM 1992 N N . VAL A 1 271 ? 18.186 -3.533 -11.731 1.00 82.81 271 VAL A N 1
ATOM 1993 C CA . VAL A 1 271 ? 17.811 -4.795 -12.376 1.00 82.81 271 VAL A CA 1
ATOM 1994 C C . VAL A 1 271 ? 16.307 -5.043 -12.304 1.00 82.81 271 VAL A C 1
ATOM 1996 O O . VAL A 1 271 ? 15.712 -5.069 -11.225 1.00 82.81 271 VAL A O 1
ATOM 1999 N N . ILE A 1 272 ? 15.713 -5.275 -13.476 1.00 88.31 272 ILE A N 1
ATOM 2000 C CA . ILE A 1 272 ? 14.409 -5.920 -13.627 1.00 88.31 272 ILE A CA 1
ATOM 2001 C C . ILE A 1 272 ? 14.677 -7.307 -14.193 1.00 88.31 272 ILE A C 1
ATOM 2003 O O . ILE A 1 272 ? 15.193 -7.431 -15.305 1.00 88.31 272 ILE A O 1
ATOM 2007 N N . TYR A 1 273 ? 14.327 -8.334 -13.432 1.00 86.75 273 TYR A N 1
ATOM 2008 C CA . TYR A 1 273 ? 14.385 -9.714 -13.884 1.00 86.75 273 TYR A CA 1
ATOM 2009 C C . TYR A 1 273 ? 13.047 -10.092 -14.494 1.00 86.75 273 TYR A C 1
ATOM 2011 O O . TYR A 1 273 ? 12.020 -10.080 -13.809 1.00 86.75 273 TYR A O 1
ATOM 2019 N N . ASN A 1 274 ? 13.071 -10.424 -15.781 1.00 82.06 274 ASN A N 1
ATOM 2020 C CA . ASN A 1 274 ? 11.919 -10.991 -16.458 1.00 82.06 274 ASN A CA 1
ATOM 2021 C C . ASN A 1 274 ? 12.128 -12.501 -16.596 1.00 82.06 274 ASN A C 1
ATOM 2023 O O . ASN A 1 274 ? 13.126 -12.944 -17.173 1.00 82.06 274 ASN A O 1
ATOM 2027 N N . GLY A 1 275 ? 11.223 -13.274 -16.004 1.00 68.25 275 GLY A N 1
ATOM 2028 C CA . GLY A 1 275 ? 11.384 -14.703 -15.789 1.00 68.25 275 GLY A CA 1
ATOM 2029 C C . GLY A 1 275 ? 11.716 -15.511 -17.035 1.00 68.25 275 GLY A C 1
ATOM 2030 O O . GLY A 1 275 ? 11.208 -15.244 -18.122 1.00 68.25 275 GLY A O 1
ATOM 2031 N N . GLY A 1 276 ? 12.557 -16.529 -16.848 1.00 63.66 276 GLY A N 1
ATOM 2032 C CA . GLY A 1 276 ? 12.810 -17.591 -17.822 1.00 63.66 276 GLY A CA 1
ATOM 2033 C C . GLY A 1 276 ? 12.086 -18.888 -17.448 1.00 63.66 276 GLY A C 1
ATOM 2034 O O . GLY A 1 276 ? 11.400 -18.957 -16.429 1.00 63.66 276 GLY A O 1
ATOM 2035 N N . VAL A 1 277 ? 12.284 -19.950 -18.237 1.00 58.69 277 VAL A N 1
ATOM 2036 C CA . VAL A 1 277 ? 11.622 -21.261 -18.043 1.00 58.69 277 VAL A CA 1
ATOM 2037 C C . VAL A 1 277 ? 11.772 -21.799 -16.606 1.00 58.69 277 VAL A C 1
ATOM 2039 O O . VAL A 1 277 ? 10.840 -22.395 -16.080 1.00 58.69 277 VAL A O 1
ATOM 2042 N N . ALA A 1 278 ? 12.903 -21.539 -15.938 1.00 61.50 278 ALA A N 1
ATOM 2043 C CA . ALA A 1 278 ? 13.211 -22.074 -14.608 1.00 61.50 278 ALA A CA 1
ATOM 2044 C C . ALA A 1 278 ? 12.485 -21.392 -13.426 1.00 61.50 278 ALA A C 1
ATOM 2046 O O . ALA A 1 278 ? 12.309 -22.021 -12.389 1.00 61.50 278 ALA A O 1
ATOM 2047 N N . CYS A 1 279 ? 12.058 -20.132 -13.556 1.00 60.75 279 CYS A N 1
ATOM 2048 C CA . CYS A 1 279 ? 11.368 -19.370 -12.497 1.00 60.75 279 CYS A CA 1
ATOM 2049 C C . CYS A 1 279 ? 9.947 -18.952 -12.908 1.00 60.75 279 CYS A C 1
ATOM 2051 O O . CYS A 1 279 ? 9.313 -18.126 -12.253 1.00 60.75 279 CYS A O 1
ATOM 2053 N N . GLY A 1 280 ? 9.440 -19.539 -13.994 1.00 60.44 280 GLY A N 1
ATOM 2054 C CA . GLY A 1 280 ? 8.195 -19.142 -14.631 1.00 60.44 280 GLY A CA 1
ATOM 2055 C C . GLY A 1 280 ? 8.370 -17.871 -15.458 1.00 60.44 280 GLY A C 1
ATOM 2056 O O . GLY A 1 280 ? 9.015 -16.912 -15.040 1.00 60.44 280 GLY A O 1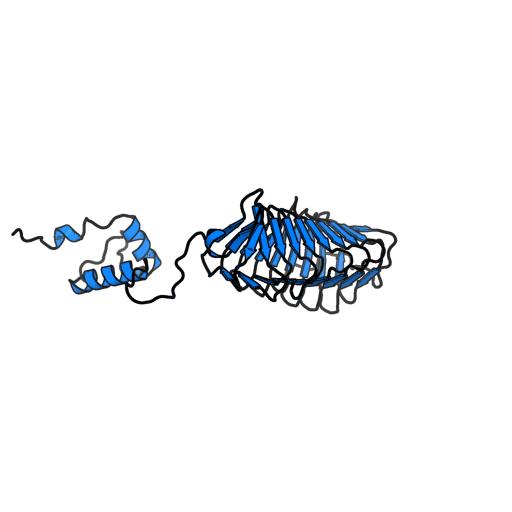
ATOM 2057 N N . THR A 1 281 ? 7.780 -17.859 -16.648 1.00 71.75 281 THR A N 1
ATOM 2058 C CA . THR A 1 281 ? 7.889 -16.741 -17.588 1.00 71.75 281 THR A CA 1
ATOM 2059 C C . THR A 1 281 ? 7.194 -15.500 -17.039 1.00 71.75 281 THR A C 1
ATOM 2061 O O . THR A 1 281 ? 6.038 -15.577 -16.618 1.00 71.75 281 THR A O 1
ATOM 2064 N N . GLY A 1 282 ? 7.886 -14.366 -17.061 1.00 73.19 282 GLY A N 1
ATOM 2065 C CA . GLY A 1 282 ? 7.287 -13.049 -16.865 1.00 73.19 282 GLY A CA 1
ATOM 2066 C C . GLY A 1 282 ? 7.124 -12.324 -18.197 1.00 73.19 282 GLY A C 1
ATOM 2067 O O . GLY A 1 282 ? 7.845 -12.621 -19.156 1.00 73.19 282 GLY A O 1
ATOM 2068 N N . ASN A 1 283 ? 6.218 -11.348 -18.257 1.00 81.88 283 ASN A N 1
ATOM 2069 C CA . ASN A 1 283 ? 6.053 -10.514 -19.447 1.00 81.88 283 ASN A CA 1
ATOM 2070 C C . ASN A 1 283 ? 6.192 -9.030 -19.124 1.00 81.88 283 ASN A C 1
ATOM 2072 O O . ASN A 1 283 ? 5.576 -8.515 -18.192 1.00 81.88 283 ASN A O 1
ATOM 2076 N N . ILE A 1 284 ? 6.931 -8.317 -19.968 1.00 84.94 284 ILE A N 1
ATOM 2077 C CA . ILE A 1 284 ? 6.925 -6.858 -20.012 1.00 84.94 284 ILE A CA 1
ATOM 2078 C C . ILE A 1 284 ? 6.456 -6.468 -21.408 1.00 84.94 284 ILE A C 1
ATOM 2080 O O . ILE A 1 284 ? 7.082 -6.828 -22.401 1.00 84.94 284 ILE A O 1
ATOM 2084 N N . THR A 1 285 ? 5.328 -5.772 -21.488 1.00 84.81 285 THR A N 1
ATOM 2085 C CA . THR A 1 285 ? 4.681 -5.405 -22.756 1.00 84.81 285 THR A CA 1
ATOM 2086 C C . THR A 1 285 ? 4.301 -3.932 -22.762 1.00 84.81 285 THR A C 1
ATOM 2088 O O . THR A 1 285 ? 4.279 -3.280 -21.719 1.00 84.81 285 THR A O 1
ATOM 2091 N N . GLY A 1 286 ? 3.950 -3.420 -23.938 1.00 80.50 286 GLY A N 1
ATOM 2092 C CA . GLY A 1 286 ? 3.366 -2.097 -24.122 1.00 80.50 286 GLY A CA 1
ATOM 2093 C C . GLY A 1 286 ? 4.206 -1.192 -25.017 1.00 80.50 286 GLY A C 1
ATOM 2094 O O . GLY A 1 286 ? 5.268 -1.576 -25.497 1.00 80.50 286 GLY A O 1
ATOM 2095 N N . THR A 1 287 ? 3.678 -0.003 -25.289 1.00 78.94 287 THR A N 1
ATOM 2096 C CA . THR A 1 287 ? 4.265 0.983 -26.211 1.00 78.94 287 THR A CA 1
ATOM 2097 C C . THR A 1 287 ? 5.152 2.010 -25.507 1.00 78.94 287 THR A C 1
ATOM 2099 O O . THR A 1 287 ? 5.699 2.896 -26.157 1.00 78.94 287 THR A O 1
ATOM 2102 N N . GLY A 1 288 ? 5.237 1.945 -24.178 1.00 68.38 288 GLY A N 1
ATOM 2103 C CA . GLY A 1 288 ? 6.023 2.861 -23.367 1.00 68.38 288 GLY A CA 1
ATOM 2104 C C . GLY A 1 288 ? 7.530 2.626 -23.467 1.00 68.38 288 GLY A C 1
ATOM 2105 O O . GLY A 1 288 ? 7.989 1.538 -23.816 1.00 68.38 288 GLY A O 1
ATOM 2106 N N . THR A 1 289 ? 8.315 3.638 -23.102 1.00 81.56 289 THR A N 1
ATOM 2107 C CA . THR A 1 289 ? 9.775 3.541 -23.065 1.00 81.56 289 THR A CA 1
ATOM 2108 C C . THR A 1 289 ? 10.249 2.781 -21.831 1.00 81.56 289 THR A C 1
ATOM 2110 O O . THR A 1 289 ? 9.707 2.923 -20.731 1.00 81.56 289 THR A O 1
ATOM 2113 N N . ILE A 1 290 ? 11.298 1.983 -22.015 1.00 84.19 290 ILE A N 1
ATOM 2114 C CA . ILE A 1 290 ? 12.058 1.366 -20.930 1.00 84.19 290 ILE A CA 1
ATOM 2115 C C . ILE A 1 290 ? 13.506 1.797 -21.134 1.00 84.19 290 ILE A C 1
ATOM 2117 O O . ILE A 1 290 ? 14.146 1.375 -22.094 1.00 84.19 290 ILE A O 1
ATOM 2121 N N . ASN A 1 291 ? 14.007 2.667 -20.255 1.00 80.88 291 ASN A N 1
ATOM 2122 C CA . ASN A 1 291 ? 15.292 3.340 -20.480 1.00 80.88 291 ASN A CA 1
ATOM 2123 C C . ASN A 1 291 ? 16.507 2.396 -20.377 1.00 80.88 291 ASN A C 1
ATOM 2125 O O . ASN A 1 291 ? 17.587 2.755 -20.834 1.00 80.88 291 ASN A O 1
ATOM 2129 N N . VAL A 1 292 ? 16.334 1.191 -19.817 1.00 72.44 292 VAL A N 1
ATOM 2130 C CA . VAL A 1 292 ? 17.338 0.113 -19.786 1.00 72.44 292 VAL A CA 1
ATOM 2131 C C . VAL A 1 292 ? 16.627 -1.239 -19.881 1.00 72.44 292 VAL A C 1
ATOM 2133 O O . VAL A 1 292 ? 15.681 -1.485 -19.130 1.00 72.44 292 VAL A O 1
ATOM 2136 N N . ALA A 1 293 ? 17.079 -2.116 -20.784 1.00 71.31 293 ALA A N 1
ATOM 2137 C CA . ALA A 1 293 ? 16.461 -3.423 -21.013 1.00 71.31 293 ALA A CA 1
ATOM 2138 C C . ALA A 1 293 ? 16.424 -4.285 -19.736 1.00 71.31 293 ALA A C 1
ATOM 2140 O O . ALA A 1 293 ? 17.352 -4.272 -18.926 1.00 71.31 293 ALA A O 1
ATOM 2141 N N . ALA A 1 294 ? 15.342 -5.047 -19.569 1.00 69.25 294 ALA A N 1
ATOM 2142 C CA . ALA A 1 294 ? 15.244 -6.055 -18.521 1.00 69.25 294 ALA A CA 1
ATOM 2143 C C . ALA A 1 294 ? 16.246 -7.189 -18.777 1.00 69.25 294 ALA A C 1
ATOM 2145 O O . ALA A 1 294 ? 16.533 -7.536 -19.924 1.00 69.25 294 ALA A O 1
ATOM 2146 N N . VAL A 1 295 ? 16.748 -7.789 -17.703 1.00 72.00 295 VAL A N 1
ATOM 2147 C CA . VAL A 1 295 ? 17.634 -8.949 -17.793 1.00 72.00 295 VAL A CA 1
ATOM 2148 C C . VAL A 1 295 ? 16.764 -10.202 -17.792 1.00 72.00 295 VAL A C 1
ATOM 2150 O O . VAL A 1 295 ? 15.982 -10.426 -16.865 1.00 72.00 295 VAL A O 1
ATOM 2153 N N . SER A 1 296 ? 16.882 -11.027 -18.832 1.00 63.22 296 SER A N 1
ATOM 2154 C CA . SER A 1 296 ? 16.268 -12.355 -18.845 1.00 63.22 296 SER A CA 1
ATOM 2155 C C . SER A 1 296 ? 17.040 -13.287 -17.914 1.00 63.22 296 SER A C 1
ATOM 2157 O O . SER A 1 296 ? 18.257 -13.422 -18.061 1.00 63.22 296 SER A O 1
ATOM 2159 N N . GLY A 1 297 ? 16.353 -13.966 -16.998 1.00 63.50 297 GLY A N 1
ATOM 2160 C CA . GLY A 1 297 ? 16.976 -14.981 -16.151 1.00 63.50 297 GLY A CA 1
ATOM 2161 C C . GLY A 1 297 ? 16.382 -15.072 -14.753 1.00 63.50 297 GLY A C 1
ATOM 2162 O O . GLY A 1 297 ? 15.575 -14.245 -14.339 1.00 63.50 297 GLY A O 1
ATOM 2163 N N . CYS A 1 298 ? 16.810 -16.107 -14.037 1.00 64.12 298 CYS A N 1
ATOM 2164 C CA . CYS A 1 298 ? 16.407 -16.390 -12.668 1.00 64.12 298 CYS A CA 1
ATOM 2165 C C . CYS A 1 298 ? 17.651 -16.275 -11.778 1.00 64.12 298 CYS A C 1
ATOM 2167 O O . CYS A 1 298 ? 18.413 -17.240 -11.682 1.00 64.12 298 CYS A O 1
ATOM 2169 N N . PRO A 1 299 ? 17.945 -15.121 -11.163 1.00 67.44 299 PRO A N 1
ATOM 2170 C CA . PRO A 1 299 ? 18.907 -15.074 -10.077 1.00 67.44 299 PRO A CA 1
ATOM 2171 C C . PRO A 1 299 ? 18.459 -16.031 -8.978 1.00 67.44 299 PRO A C 1
ATOM 2173 O O . PRO A 1 299 ? 17.274 -16.152 -8.664 1.00 67.44 299 PRO A O 1
ATOM 2176 N N . ASN A 1 300 ? 19.440 -16.726 -8.417 1.00 52.88 300 ASN A N 1
ATOM 2177 C CA . ASN A 1 300 ? 19.229 -17.674 -7.341 1.00 52.88 300 ASN A CA 1
ATOM 2178 C C . ASN A 1 300 ? 18.560 -16.937 -6.164 1.00 52.88 300 ASN A C 1
ATOM 2180 O O . ASN A 1 300 ? 19.101 -15.900 -5.758 1.00 52.88 300 ASN A O 1
ATOM 2184 N N . PRO A 1 301 ? 17.410 -17.403 -5.637 1.00 44.34 301 PRO A N 1
ATOM 2185 C CA . PRO A 1 301 ? 16.847 -16.815 -4.431 1.00 44.34 301 PRO A CA 1
ATOM 2186 C C . PRO A 1 301 ? 17.905 -16.909 -3.328 1.00 44.34 301 PRO A C 1
ATOM 2188 O O . PRO A 1 301 ? 18.356 -18.001 -2.984 1.00 44.34 301 PRO A O 1
ATOM 2191 N N . LYS A 1 302 ? 18.365 -15.750 -2.854 1.00 35.47 302 LYS A N 1
ATOM 2192 C CA . LYS A 1 302 ? 19.149 -15.645 -1.624 1.00 35.47 302 LYS A CA 1
ATOM 2193 C C . LYS A 1 302 ? 18.201 -15.522 -0.447 1.00 35.47 302 LYS A C 1
ATOM 2195 O O . LYS A 1 302 ? 17.205 -14.780 -0.600 1.00 35.47 302 LYS A O 1
#

Organism: NCBI:txid1070528

Secondary structure (DSSP, 8-state):
-----GGGTTT---HHHHHHHHHH-GGGB-TTS-B-TTS--HHHHHHHHHHHHHHTT--TT-TT---S-EEPGGGTEEEETTEEEE-S-EEE-TT-EEEE-TT-EEEE-TTT-EEEESSEEEESSEEEESSEEEE-TT-EEEESSEEEE-SSS--EEE-TT-EEEESSEEEESSEEEESSEEEEETT-EEEE-TT-EEEE-TT-EEEEEB-EEEE-TT-EEEE-TT-EEEEEB-EEEE-TT-EEEE-TT-EEEEETT-EEEESSEEEESSEEEEP-TTT---EEESSSEESSPPEES-PPP-